Protein AF-A0A956RH94-F1 (afdb_monomer_lite)

Secondary structure (DSSP, 8-state):
-EEEE--STTTHHHHHHHHHHHHHHHHHHHHHS-----EEEEEESS-SSS---EEEEETTEEEEESTTTTHHHHTSSS--EETTEETTS----GGGSSTTPPP-B-TT--B---GGG-SSEETT-S-HHHHHHHHH---S-S-SS--HHHHHHHHTSTTTSSTTSTTTT-S-TTS-EEEEEE-SS---GGGT-SSS-HHHHHHHHHHHTTT-STTEEEEEEE--TTSTT-SS-SS--TTS-S----HHHHHHHTTSTEEEEEETT-S--HHHHHHHHHHHHHHHHH-----

Sequence (291 aa):
FLFVIDSSGSMSDEQDNVIASFPGFIDTITQSLAAQDFHIMVVSTDNGEDSGLSNMCNGDVCNCTPAPACCASKCKGSVMTCSGFACDDLPVGPCDYVYGGGRVYNAVGDDCGLAGGLRYMQSSQPDVEATFECVGDVGTYGSGKEKPMLAASEAISAAMVAPGACNEGFLRDDAILVLTFITDEEDDENDNGSPGGPADWYSALVARKGGDASAIVTLGLVGDSNLPNGLCPADVDPQMDGAVPAPRLQSFVSMFEYGVIGSVCASDYTPFFVDAVSVIDFACDSFEPPE

Radius of gyration: 18.46 Å; chains: 1; bounding box: 50×43×51 Å

Structure (mmCIF, N/CA/C/O backbone):
data_AF-A0A956RH94-F1
#
_entry.id   AF-A0A956RH94-F1
#
loop_
_atom_site.group_PDB
_atom_site.id
_atom_site.type_symbol
_atom_site.label_atom_id
_atom_site.label_alt_id
_atom_site.label_comp_id
_atom_site.label_asym_id
_atom_site.label_entity_id
_atom_site.label_seq_id
_atom_site.pdbx_PDB_ins_code
_atom_site.Cartn_x
_atom_site.Cartn_y
_atom_site.Cartn_z
_atom_site.occupancy
_atom_site.B_iso_or_equiv
_atom_site.auth_seq_id
_atom_site.auth_comp_id
_atom_site.auth_asym_id
_atom_site.auth_atom_id
_atom_site.pdbx_PDB_model_num
ATOM 1 N N . PHE A 1 1 ? -6.411 -6.963 5.266 1.00 97.56 1 PHE A N 1
ATOM 2 C CA . PHE A 1 1 ? -5.207 -6.127 5.400 1.00 97.56 1 PHE A CA 1
ATOM 3 C C . PHE A 1 1 ? -4.833 -5.577 4.039 1.00 97.56 1 PHE A C 1
ATOM 5 O O . PHE A 1 1 ? -4.622 -6.350 3.110 1.00 97.56 1 PHE A O 1
ATOM 12 N N . LEU A 1 2 ? -4.805 -4.258 3.910 1.00 98.81 2 LEU A N 1
ATOM 13 C CA . LEU A 1 2 ? -4.315 -3.548 2.737 1.00 98.81 2 LEU A CA 1
ATOM 14 C C . LEU A 1 2 ? -3.069 -2.773 3.155 1.00 98.81 2 LEU A C 1
ATOM 16 O O . LEU A 1 2 ? -3.166 -1.928 4.037 1.00 98.81 2 LEU A O 1
ATOM 20 N N . PHE A 1 3 ? -1.935 -3.071 2.536 1.00 98.81 3 PHE A N 1
ATOM 21 C CA . PHE A 1 3 ? -0.684 -2.345 2.701 1.00 98.81 3 PHE A CA 1
ATOM 22 C C . PHE A 1 3 ? -0.468 -1.459 1.480 1.00 98.81 3 PHE A C 1
ATOM 24 O O . PHE A 1 3 ? -0.435 -1.952 0.354 1.00 98.81 3 PHE A O 1
ATOM 31 N N . VAL A 1 4 ? -0.335 -0.161 1.712 1.00 98.75 4 VAL A N 1
ATOM 32 C CA . VAL A 1 4 ? 0.007 0.833 0.697 1.00 98.75 4 VAL A CA 1
ATOM 33 C C . VAL A 1 4 ? 1.423 1.303 0.978 1.00 98.75 4 VAL A C 1
ATOM 35 O O . VAL A 1 4 ? 1.663 1.969 1.984 1.00 98.75 4 VAL A O 1
ATOM 38 N N . ILE A 1 5 ? 2.357 0.903 0.127 1.00 98.00 5 ILE A N 1
ATOM 39 C CA . ILE A 1 5 ? 3.782 1.150 0.336 1.00 98.00 5 ILE A CA 1
ATOM 40 C C . ILE A 1 5 ? 4.253 2.174 -0.685 1.00 98.00 5 ILE A C 1
ATOM 42 O O . ILE A 1 5 ? 4.072 2.004 -1.893 1.00 98.00 5 ILE A O 1
ATOM 46 N N . ASP A 1 6 ? 4.831 3.252 -0.183 1.00 95.19 6 ASP A N 1
ATOM 47 C CA . ASP A 1 6 ? 5.472 4.263 -1.001 1.00 95.19 6 ASP A CA 1
ATOM 48 C C . ASP A 1 6 ? 6.672 3.680 -1.769 1.00 95.19 6 ASP A C 1
ATOM 50 O O . ASP A 1 6 ? 7.465 2.887 -1.253 1.00 95.19 6 ASP A O 1
ATOM 54 N N . SER A 1 7 ? 6.733 4.031 -3.053 1.00 92.94 7 SER A N 1
ATOM 55 C CA . SER A 1 7 ? 7.715 3.537 -4.022 1.00 92.94 7 SER A CA 1
ATOM 56 C C . SER A 1 7 ? 8.699 4.612 -4.499 1.00 92.94 7 SER A C 1
ATOM 58 O O . SER A 1 7 ? 9.372 4.433 -5.522 1.00 92.94 7 SER A O 1
ATOM 60 N N . SER A 1 8 ? 8.775 5.731 -3.779 1.00 90.06 8 SER A N 1
ATOM 61 C CA . SER A 1 8 ? 9.699 6.831 -4.019 1.00 90.06 8 SER A CA 1
ATOM 62 C C . SER A 1 8 ? 11.159 6.433 -3.754 1.00 90.06 8 SER A C 1
ATOM 64 O O . SER A 1 8 ? 11.474 5.375 -3.205 1.00 90.06 8 SER A O 1
ATOM 66 N N . GLY A 1 9 ? 12.082 7.292 -4.193 1.00 88.31 9 GLY A N 1
ATOM 67 C CA . GLY A 1 9 ? 13.529 7.052 -4.141 1.00 88.31 9 GLY A CA 1
ATOM 68 C C . GLY A 1 9 ? 14.124 6.877 -2.747 1.00 88.31 9 GLY A C 1
ATOM 69 O O . GLY A 1 9 ? 15.158 6.219 -2.625 1.00 88.31 9 GLY A O 1
ATOM 70 N N . SER A 1 10 ? 13.509 7.478 -1.733 1.00 89.19 10 SER A N 1
ATOM 71 C CA . SER A 1 10 ? 13.992 7.503 -0.349 1.00 89.19 10 SER A CA 1
ATOM 72 C C . SER A 1 10 ? 13.521 6.305 0.472 1.00 89.19 10 SER A C 1
ATOM 74 O O . SER A 1 10 ? 14.217 5.925 1.401 1.00 89.19 10 SER A O 1
ATOM 76 N N . MET A 1 11 ? 12.443 5.632 0.062 1.00 93.38 11 MET A N 1
ATOM 77 C CA . MET A 1 11 ? 11.738 4.598 0.837 1.00 93.38 11 MET A CA 1
ATOM 78 C C . MET A 1 11 ? 12.471 3.258 1.039 1.00 93.38 11 MET A C 1
ATOM 80 O O . MET A 1 11 ? 11.848 2.275 1.441 1.00 93.38 11 MET A O 1
ATOM 84 N N . SER A 1 12 ? 13.761 3.150 0.709 1.00 93.19 12 SER A N 1
ATOM 85 C CA . SER A 1 12 ? 14.468 1.859 0.752 1.00 93.19 12 SER A CA 1
ATOM 86 C C . SER A 1 12 ? 14.512 1.278 2.166 1.00 93.19 12 SER A C 1
ATOM 88 O O . SER A 1 12 ? 14.195 0.105 2.356 1.00 93.19 12 SER A O 1
ATOM 90 N N . ASP A 1 13 ? 14.895 2.092 3.148 1.00 93.94 13 ASP A N 1
ATOM 91 C CA . ASP A 1 13 ? 15.081 1.633 4.526 1.00 93.94 13 ASP A CA 1
ATOM 92 C C . ASP A 1 13 ? 13.720 1.365 5.192 1.00 93.94 13 ASP A C 1
ATOM 94 O O . ASP A 1 13 ? 13.546 0.409 5.949 1.00 93.94 13 ASP A O 1
ATOM 98 N N . GLU A 1 14 ? 12.711 2.167 4.861 1.00 95.88 14 GLU A N 1
ATOM 99 C CA . GLU A 1 14 ? 11.329 2.013 5.303 1.00 95.88 14 GLU A CA 1
ATOM 100 C C . GLU A 1 14 ? 10.688 0.728 4.753 1.00 95.88 14 GLU A C 1
ATOM 102 O O . GLU A 1 14 ? 9.988 0.025 5.494 1.00 95.88 14 GLU A O 1
ATOM 107 N N . GLN A 1 15 ? 10.939 0.394 3.477 1.00 96.94 15 GLN A N 1
ATOM 108 C CA . GLN A 1 15 ? 10.507 -0.869 2.862 1.00 96.94 15 GLN A CA 1
ATOM 109 C C . GLN A 1 15 ? 11.142 -2.070 3.581 1.00 96.94 15 GLN A C 1
ATOM 111 O O . GLN A 1 15 ? 10.427 -2.991 3.986 1.00 96.94 15 GLN A O 1
ATOM 116 N N . ASP A 1 16 ? 12.451 -2.027 3.838 1.00 97.31 16 ASP A N 1
ATOM 117 C CA . ASP A 1 16 ? 13.148 -3.070 4.600 1.00 97.31 16 ASP A CA 1
ATOM 118 C C . ASP A 1 16 ? 12.567 -3.219 6.021 1.00 97.31 16 ASP A C 1
ATOM 120 O O . ASP A 1 16 ? 12.334 -4.337 6.492 1.00 97.31 16 ASP A O 1
ATOM 124 N N . ASN A 1 17 ? 12.259 -2.108 6.697 1.00 97.06 17 ASN A N 1
ATOM 125 C CA . ASN A 1 17 ? 11.709 -2.114 8.055 1.00 97.06 17 ASN A CA 1
ATOM 126 C C . ASN A 1 17 ? 10.288 -2.694 8.132 1.00 97.06 17 ASN A C 1
ATOM 128 O O . ASN A 1 17 ? 9.985 -3.442 9.072 1.00 97.06 17 ASN A O 1
ATOM 132 N N . VAL A 1 18 ? 9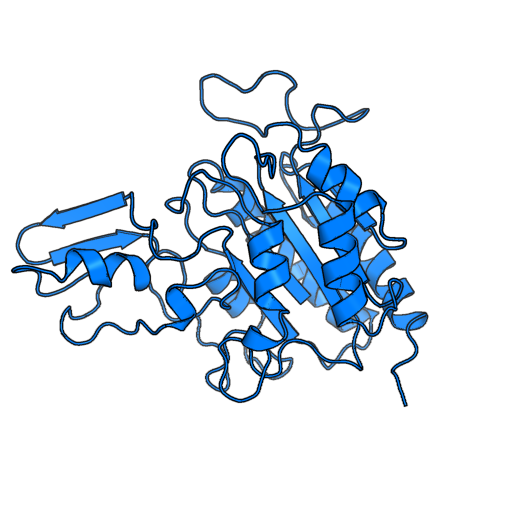.404 -2.396 7.168 1.00 97.38 18 VAL A N 1
ATOM 133 C CA . VAL A 1 18 ? 8.065 -3.016 7.136 1.00 97.38 18 VAL A CA 1
ATOM 134 C C . VAL A 1 18 ? 8.145 -4.504 6.825 1.00 97.38 18 VAL A C 1
ATOM 136 O O . VAL A 1 18 ? 7.471 -5.292 7.493 1.00 97.38 18 VAL A O 1
ATOM 139 N N . ILE A 1 19 ? 8.996 -4.902 5.878 1.00 97.88 19 ILE A N 1
ATOM 140 C CA . ILE A 1 19 ? 9.217 -6.307 5.527 1.00 97.88 19 ILE A CA 1
ATOM 141 C C . ILE A 1 19 ? 9.742 -7.075 6.743 1.00 97.88 19 ILE A C 1
ATOM 143 O O . ILE A 1 19 ? 9.182 -8.108 7.108 1.00 97.88 19 ILE A O 1
ATOM 147 N N . ALA A 1 20 ? 10.753 -6.539 7.430 1.00 97.44 20 ALA A N 1
ATOM 148 C CA . ALA A 1 20 ? 11.360 -7.178 8.594 1.00 97.44 20 ALA A CA 1
ATOM 149 C C . ALA A 1 20 ? 10.406 -7.292 9.797 1.00 97.44 20 ALA A C 1
ATOM 151 O O . ALA A 1 20 ? 10.525 -8.224 10.594 1.00 97.44 20 ALA A O 1
ATOM 152 N N . SER A 1 21 ? 9.454 -6.364 9.931 1.00 96.88 21 SER A N 1
ATOM 153 C CA . SER A 1 21 ? 8.488 -6.352 11.041 1.00 96.88 21 SER A CA 1
ATOM 154 C C . SER A 1 21 ? 7.259 -7.235 10.785 1.00 96.88 21 SER A C 1
ATOM 156 O O . SER A 1 21 ? 6.564 -7.629 11.728 1.00 96.88 21 SER A O 1
ATOM 158 N N . PHE A 1 22 ? 6.972 -7.558 9.521 1.00 96.62 22 PHE A N 1
ATOM 159 C CA . PHE A 1 22 ? 5.757 -8.269 9.129 1.00 96.62 22 PHE A CA 1
ATOM 160 C C . PHE A 1 22 ? 5.613 -9.683 9.724 1.00 96.62 22 PHE A C 1
ATOM 162 O O . PHE A 1 22 ? 4.507 -9.983 10.181 1.00 96.62 22 PHE A O 1
ATOM 169 N N . PRO A 1 23 ? 6.658 -10.539 9.806 1.00 95.25 23 PRO A N 1
ATOM 170 C CA . PRO A 1 23 ? 6.536 -11.865 10.417 1.00 95.25 23 PRO A CA 1
ATOM 171 C C . PRO A 1 23 ? 5.974 -11.818 11.842 1.00 95.25 23 PRO A C 1
ATOM 173 O O . PRO A 1 23 ? 4.980 -12.472 12.146 1.00 95.25 23 PRO A O 1
ATOM 176 N N . GLY A 1 24 ? 6.524 -10.951 12.700 1.00 92.38 24 GLY A N 1
ATOM 177 C CA . GLY A 1 24 ? 6.032 -10.794 14.072 1.00 92.38 24 GLY A CA 1
ATOM 178 C C . GLY A 1 24 ? 4.601 -10.249 14.137 1.00 92.38 24 GLY A C 1
ATOM 179 O O . GLY A 1 24 ? 3.810 -10.668 14.987 1.00 92.38 24 GLY A O 1
ATOM 180 N N . PHE A 1 25 ? 4.248 -9.345 13.219 1.00 92.56 25 PHE A N 1
ATOM 181 C CA . PHE A 1 25 ? 2.890 -8.823 13.097 1.00 92.56 25 PHE A CA 1
ATOM 182 C C . PHE A 1 25 ? 1.888 -9.929 12.742 1.00 92.56 25 PHE A C 1
ATOM 184 O O . PHE A 1 25 ? 0.914 -10.126 13.472 1.00 92.56 25 PHE A O 1
ATOM 191 N N . ILE A 1 26 ? 2.127 -10.677 11.660 1.00 91.38 26 ILE A N 1
ATOM 192 C CA . ILE A 1 26 ? 1.179 -11.690 11.186 1.00 91.38 26 ILE A CA 1
ATOM 193 C C . ILE A 1 26 ? 1.109 -12.903 12.121 1.00 91.38 26 ILE A C 1
ATOM 195 O O . ILE A 1 26 ? 0.021 -13.437 12.349 1.00 91.38 26 ILE A O 1
ATOM 199 N N . ASP A 1 27 ? 2.224 -13.284 12.748 1.00 89.62 27 ASP A N 1
ATOM 200 C CA . ASP A 1 27 ? 2.246 -14.303 13.798 1.00 89.62 27 ASP A CA 1
ATOM 201 C C . ASP A 1 27 ? 1.340 -13.916 14.962 1.00 89.62 27 ASP A C 1
ATOM 203 O O . ASP A 1 27 ? 0.538 -14.725 15.432 1.00 89.62 27 ASP A O 1
ATOM 207 N N . THR A 1 28 ? 1.430 -12.664 15.416 1.00 86.12 28 THR A N 1
ATOM 208 C CA . THR A 1 28 ? 0.598 -12.206 16.528 1.00 86.12 28 THR A CA 1
ATOM 209 C C . THR A 1 28 ? -0.871 -12.192 16.114 1.00 86.12 28 THR A C 1
ATOM 211 O O . THR A 1 28 ? -1.686 -12.763 16.827 1.00 86.12 28 THR A O 1
ATOM 214 N N . ILE A 1 29 ? -1.206 -11.654 14.936 1.00 86.00 29 ILE A N 1
ATOM 215 C CA . ILE A 1 29 ? -2.575 -11.642 14.392 1.00 86.00 29 ILE A CA 1
ATOM 216 C C . ILE A 1 29 ? -3.175 -13.054 14.312 1.00 86.00 29 ILE A C 1
ATOM 218 O O . ILE A 1 29 ? -4.304 -13.282 14.750 1.00 86.00 29 ILE A O 1
ATOM 222 N N . THR A 1 30 ? -2.434 -14.020 13.768 1.00 83.88 30 THR A N 1
ATOM 223 C CA . THR A 1 30 ? -2.928 -15.395 13.590 1.00 83.88 30 THR A CA 1
ATOM 224 C C . THR A 1 30 ? -3.061 -16.149 14.915 1.00 83.88 30 THR A C 1
ATOM 226 O O . THR A 1 30 ? -3.953 -16.989 15.054 1.00 83.88 30 THR A O 1
ATOM 229 N N . GLN A 1 31 ? -2.223 -15.833 15.907 1.00 81.81 31 GLN A N 1
ATOM 230 C CA . GLN A 1 31 ? -2.266 -16.443 17.237 1.00 81.81 31 GLN A CA 1
ATOM 231 C C . GLN A 1 31 ? -3.305 -15.802 18.168 1.00 81.81 31 GLN A C 1
ATOM 233 O O . GLN A 1 31 ? -3.956 -16.527 18.922 1.00 81.81 31 GLN A O 1
ATOM 238 N N . SER A 1 32 ? -3.456 -14.473 18.147 1.00 71.94 32 SER A N 1
ATOM 239 C CA . SER A 1 32 ? -4.310 -13.734 19.085 1.00 71.94 32 SER A CA 1
ATOM 240 C C . SER A 1 32 ? -5.763 -13.666 18.630 1.00 71.94 32 SER A C 1
ATOM 242 O O . SER A 1 32 ? -6.654 -13.915 19.435 1.00 71.94 32 SER A O 1
ATOM 244 N N . LEU A 1 33 ? -6.009 -13.400 17.344 1.00 65.19 33 LEU A N 1
ATOM 245 C CA . LEU A 1 33 ? -7.348 -13.035 16.866 1.00 65.19 33 LEU A CA 1
ATOM 246 C C . LEU A 1 33 ? -8.240 -14.235 16.536 1.00 65.19 33 LEU A C 1
ATOM 248 O O . LEU A 1 33 ? -9.377 -14.059 16.105 1.00 65.19 33 LEU A O 1
ATOM 252 N N . ALA A 1 34 ? -7.701 -15.460 16.594 1.00 57.19 34 ALA A N 1
ATOM 253 C CA . ALA A 1 34 ? -8.289 -16.641 15.950 1.00 57.19 34 ALA A CA 1
ATOM 254 C C . ALA A 1 34 ? -8.721 -16.390 14.482 1.00 57.19 34 ALA A C 1
ATOM 256 O O . ALA A 1 34 ? -9.518 -17.158 13.927 1.00 57.19 34 ALA A O 1
ATOM 257 N N . ALA A 1 35 ? -8.180 -15.337 13.850 1.00 60.94 35 ALA A N 1
ATOM 258 C CA . ALA A 1 35 ? -8.440 -14.931 12.481 1.00 60.94 35 ALA A CA 1
ATOM 259 C C . ALA A 1 35 ? -7.748 -15.927 11.551 1.00 60.94 35 ALA A C 1
ATOM 261 O O . ALA A 1 35 ? -6.634 -15.729 11.077 1.00 60.94 35 ALA A O 1
ATOM 262 N N . GLN A 1 36 ? -8.423 -17.050 11.332 1.00 69.94 36 GLN A N 1
ATOM 263 C CA . GLN A 1 36 ? -7.990 -18.109 10.421 1.00 69.94 36 GLN A CA 1
ATOM 264 C C . GLN A 1 36 ? -8.329 -17.781 8.959 1.00 69.94 36 GLN A C 1
ATOM 266 O O . GLN A 1 36 ? -7.978 -18.539 8.056 1.00 69.94 36 GLN A O 1
ATOM 271 N N . ASP A 1 37 ? -9.020 -16.666 8.722 1.00 88.31 37 ASP A N 1
ATOM 272 C CA . ASP A 1 37 ? -9.428 -16.203 7.404 1.00 88.31 37 ASP A CA 1
ATOM 273 C C . ASP A 1 37 ? -9.097 -14.718 7.230 1.00 88.31 37 ASP A C 1
ATOM 275 O O . ASP A 1 37 ? -9.692 -13.843 7.861 1.00 88.31 37 ASP A O 1
ATOM 279 N N . PHE A 1 38 ? -8.131 -14.438 6.364 1.00 92.94 38 PHE A N 1
ATOM 280 C CA . PHE A 1 38 ? -7.652 -13.096 6.077 1.00 92.94 38 PHE A CA 1
ATOM 281 C C . PHE A 1 38 ? -7.327 -12.947 4.598 1.00 92.94 38 PHE A C 1
ATOM 283 O O . PHE A 1 38 ? -6.939 -13.904 3.928 1.00 92.94 38 PHE A O 1
ATOM 290 N N . HIS A 1 39 ? -7.422 -11.706 4.125 1.00 97.19 39 HIS A N 1
ATOM 291 C CA . HIS A 1 39 ? -6.840 -11.266 2.864 1.00 97.19 39 HIS A CA 1
ATOM 292 C C . HIS A 1 39 ? -5.729 -10.248 3.144 1.00 97.19 39 HIS A C 1
ATOM 294 O O . HIS A 1 39 ? -5.938 -9.329 3.945 1.00 97.19 39 HIS A O 1
ATOM 300 N N . ILE A 1 40 ? -4.574 -10.383 2.489 1.00 98.25 40 ILE A N 1
ATOM 301 C CA . ILE A 1 40 ? -3.445 -9.443 2.589 1.00 98.25 40 ILE A CA 1
ATOM 302 C C . ILE A 1 40 ? -3.045 -9.000 1.186 1.00 98.25 40 ILE A C 1
ATOM 304 O O . ILE A 1 40 ? -2.607 -9.813 0.377 1.00 98.25 40 ILE A O 1
ATOM 308 N N . MET A 1 41 ? -3.203 -7.714 0.898 1.00 98.81 41 MET A N 1
ATOM 309 C CA . MET A 1 41 ? -2.831 -7.109 -0.379 1.00 98.81 41 MET A CA 1
ATOM 310 C C . MET A 1 41 ? -1.770 -6.045 -0.151 1.00 98.81 41 MET A C 1
ATOM 312 O O . MET A 1 41 ? -1.905 -5.250 0.777 1.00 98.81 41 MET A O 1
ATOM 316 N N . VAL A 1 42 ? -0.766 -6.013 -1.023 1.00 98.81 42 VAL A N 1
ATOM 317 C CA . VAL A 1 42 ? 0.198 -4.915 -1.119 1.00 98.81 42 VAL A CA 1
ATOM 318 C C . VAL A 1 42 ? -0.066 -4.158 -2.415 1.00 98.81 42 VAL A C 1
ATOM 320 O O . VAL A 1 42 ? -0.223 -4.776 -3.468 1.00 98.81 42 VAL A O 1
ATOM 323 N N . VAL A 1 43 ? -0.123 -2.834 -2.340 1.00 98.12 43 VAL A N 1
ATOM 324 C CA . VAL A 1 43 ? -0.186 -1.919 -3.485 1.00 98.12 43 VAL A CA 1
ATOM 325 C C . VAL A 1 43 ? 0.889 -0.850 -3.311 1.00 98.12 43 VAL A C 1
ATOM 327 O O . VAL A 1 43 ? 1.246 -0.521 -2.180 1.00 98.12 43 VAL A O 1
ATOM 330 N N . SER A 1 44 ? 1.401 -0.302 -4.411 1.00 95.69 44 SER A N 1
ATOM 331 C CA . SER A 1 44 ? 2.301 0.852 -4.355 1.00 95.69 44 SER A CA 1
ATOM 332 C C . SER A 1 44 ? 1.533 2.175 -4.430 1.00 95.69 44 SER A C 1
ATOM 334 O O . SER A 1 44 ? 0.357 2.208 -4.806 1.00 95.69 44 SER A O 1
ATOM 336 N N . THR A 1 45 ? 2.208 3.282 -4.116 1.00 94.25 45 THR A N 1
ATOM 337 C CA . THR A 1 45 ? 1.706 4.655 -4.325 1.00 94.25 45 THR A CA 1
ATOM 338 C C . THR A 1 45 ? 1.730 5.107 -5.792 1.00 94.25 45 THR A C 1
ATOM 340 O O . THR A 1 45 ? 1.368 6.245 -6.081 1.00 94.25 45 THR A O 1
ATOM 343 N N . ASP A 1 46 ? 2.096 4.222 -6.725 1.00 90.44 46 ASP A N 1
ATOM 344 C CA . ASP A 1 46 ? 2.272 4.487 -8.157 1.00 90.44 46 ASP A CA 1
ATOM 345 C C . ASP A 1 46 ? 1.243 3.719 -9.010 1.00 90.44 46 ASP A C 1
ATOM 347 O O . ASP A 1 46 ? 0.682 2.710 -8.580 1.00 90.44 46 ASP A O 1
ATOM 351 N N . ASN A 1 47 ? 0.988 4.184 -10.234 1.00 89.62 47 ASN A N 1
ATOM 352 C CA . ASN A 1 47 ? 0.076 3.524 -11.171 1.00 89.62 47 ASN A CA 1
ATOM 353 C C . ASN A 1 47 ? 0.787 2.614 -12.179 1.00 89.62 47 ASN A C 1
ATOM 355 O O . ASN A 1 47 ? 0.138 2.152 -13.102 1.00 89.62 47 ASN A O 1
ATOM 359 N N . GLY A 1 48 ? 2.098 2.419 -12.085 1.00 85.81 48 GLY A N 1
ATOM 360 C CA . GLY A 1 48 ? 2.925 1.644 -13.005 1.00 85.81 48 GLY A CA 1
ATOM 361 C C . GLY A 1 48 ? 3.256 2.335 -14.333 1.00 85.81 48 GLY A C 1
ATOM 362 O O . GLY A 1 48 ? 4.204 1.911 -14.999 1.00 85.81 48 GLY A O 1
ATOM 363 N N . GLU A 1 49 ? 2.535 3.388 -14.736 1.00 82.25 49 GLU A N 1
ATOM 364 C CA . GLU A 1 49 ? 2.706 4.044 -16.044 1.00 82.25 49 GLU A CA 1
ATOM 365 C C . GLU A 1 49 ? 3.934 4.959 -16.095 1.00 82.25 49 GLU A C 1
ATOM 367 O O . GLU A 1 49 ? 4.640 4.977 -17.107 1.00 82.25 49 GLU A O 1
ATOM 372 N N . ASP A 1 50 ? 4.199 5.677 -15.001 1.00 70.31 50 ASP A N 1
ATOM 373 C CA . ASP A 1 50 ? 5.322 6.616 -14.869 1.00 70.31 50 ASP A CA 1
ATOM 374 C C . ASP A 1 50 ? 6.520 6.011 -14.102 1.00 70.31 50 ASP A C 1
ATOM 376 O O . ASP A 1 50 ? 7.535 6.675 -13.870 1.00 70.31 50 ASP A O 1
ATOM 380 N N . SER A 1 51 ? 6.430 4.722 -13.767 1.00 67.62 51 SER A N 1
ATOM 381 C CA . SER A 1 51 ? 7.480 3.938 -13.115 1.00 67.62 51 SER A CA 1
ATOM 382 C C . SER A 1 51 ? 8.643 3.590 -14.070 1.00 67.62 51 SER A C 1
ATOM 384 O O . SER A 1 51 ? 8.528 3.682 -15.298 1.00 67.62 51 SER A O 1
ATOM 386 N N . GLY A 1 52 ? 9.804 3.167 -13.550 1.00 59.38 52 GLY A N 1
ATOM 387 C CA . GLY A 1 52 ? 10.933 2.759 -14.410 1.00 59.38 52 GLY A CA 1
ATOM 388 C C . GLY A 1 52 ? 12.015 3.819 -14.619 1.00 59.38 52 GLY A C 1
ATOM 389 O O . GLY A 1 52 ? 12.761 3.751 -15.612 1.00 59.38 52 GLY A O 1
ATOM 390 N N . LEU A 1 53 ? 12.104 4.801 -13.711 1.00 64.44 53 LEU A N 1
ATOM 391 C CA . LEU A 1 53 ? 13.091 5.888 -13.760 1.00 64.44 53 LEU A CA 1
ATOM 392 C C . LEU A 1 53 ? 14.536 5.367 -13.735 1.00 64.44 53 LEU A C 1
ATOM 394 O O . LEU A 1 53 ? 15.422 5.980 -14.336 1.00 64.44 53 LEU A O 1
ATOM 398 N N . SER A 1 54 ? 14.760 4.191 -13.141 1.00 71.38 54 SER A N 1
ATOM 399 C CA . SER A 1 54 ? 16.013 3.450 -13.263 1.00 71.38 54 SER A CA 1
ATOM 400 C C . SER A 1 54 ? 15.928 2.387 -14.344 1.00 71.38 54 SER A C 1
ATOM 402 O O . SER A 1 54 ? 15.053 1.519 -14.362 1.00 71.38 54 SER A O 1
ATOM 404 N N . ASN A 1 55 ? 16.860 2.467 -15.287 1.00 82.31 55 ASN A N 1
ATOM 405 C CA . ASN A 1 55 ? 17.061 1.434 -16.282 1.00 82.31 55 ASN A CA 1
ATOM 406 C C . ASN A 1 55 ? 18.507 1.423 -16.767 1.00 82.31 55 ASN A C 1
ATOM 408 O O . ASN A 1 55 ? 19.180 2.451 -16.838 1.00 82.31 55 ASN A O 1
ATOM 412 N N . MET A 1 56 ? 18.966 0.238 -17.147 1.00 86.94 56 MET A N 1
ATOM 413 C CA . MET A 1 56 ? 20.263 0.035 -17.768 1.00 86.94 56 MET A CA 1
ATOM 414 C C . MET A 1 56 ? 20.098 -0.925 -18.937 1.00 86.94 56 MET A C 1
ATOM 416 O O . MET A 1 56 ? 19.650 -2.053 -18.755 1.00 86.94 56 MET A O 1
ATOM 420 N N . CYS A 1 57 ? 20.486 -0.483 -20.131 1.00 89.06 57 CYS A N 1
ATOM 421 C CA . CYS A 1 57 ? 20.449 -1.292 -21.344 1.00 89.06 57 CYS A CA 1
ATOM 422 C C . CYS A 1 57 ? 21.859 -1.473 -21.904 1.00 89.06 57 CYS A C 1
ATOM 424 O O . CYS A 1 57 ? 22.600 -0.503 -22.072 1.00 89.06 57 CYS A O 1
ATOM 426 N N . ASN A 1 58 ? 22.221 -2.714 -22.217 1.00 88.56 58 ASN A N 1
ATOM 427 C CA . ASN A 1 58 ? 23.480 -3.076 -22.853 1.00 88.56 58 ASN A CA 1
ATOM 428 C C . ASN A 1 58 ? 23.198 -3.940 -24.089 1.00 88.56 58 ASN A C 1
ATOM 430 O O . ASN A 1 58 ? 22.982 -5.148 -23.988 1.00 88.56 58 ASN A O 1
ATOM 434 N N . GLY A 1 59 ? 23.182 -3.299 -25.259 1.00 86.94 59 GLY A N 1
ATOM 435 C CA . GLY A 1 59 ? 22.739 -3.936 -26.497 1.00 86.94 59 GLY A CA 1
ATOM 436 C C . GLY A 1 59 ? 21.259 -4.304 -26.415 1.00 86.94 59 GLY A C 1
ATOM 437 O O . GLY A 1 59 ? 20.427 -3.447 -26.123 1.00 86.94 59 GLY A O 1
ATOM 438 N N . ASP A 1 60 ? 20.955 -5.580 -26.632 1.00 90.19 60 ASP A N 1
ATOM 439 C CA . ASP A 1 60 ? 19.583 -6.087 -26.709 1.00 90.19 60 ASP A CA 1
ATOM 440 C C . ASP A 1 60 ? 19.031 -6.545 -25.340 1.00 90.19 60 ASP A C 1
ATOM 442 O O . ASP A 1 60 ? 17.960 -7.144 -25.266 1.00 90.19 60 ASP A O 1
ATOM 446 N N . VAL A 1 61 ? 19.757 -6.283 -24.247 1.00 91.38 61 VAL A N 1
ATOM 447 C CA . VAL A 1 61 ? 19.371 -6.651 -22.875 1.00 91.38 61 VAL A CA 1
ATOM 448 C C . VAL A 1 61 ? 19.202 -5.390 -22.038 1.00 91.38 61 VAL A C 1
ATOM 450 O O . VAL A 1 61 ? 20.136 -4.596 -21.922 1.00 91.38 61 VAL A O 1
ATOM 453 N N . CYS A 1 62 ? 18.036 -5.227 -21.420 1.00 91.62 62 CYS A N 1
ATOM 454 C CA . CYS A 1 62 ? 17.749 -4.164 -20.463 1.00 91.62 62 CYS A CA 1
ATOM 455 C C . CYS A 1 62 ? 17.431 -4.734 -19.077 1.00 91.62 62 CYS A C 1
ATOM 457 O O . CYS A 1 62 ? 16.961 -5.857 -18.951 1.00 91.62 62 CYS A O 1
ATOM 459 N N . ASN A 1 63 ? 17.635 -3.928 -18.044 1.00 91.00 63 ASN A N 1
ATOM 460 C CA . ASN A 1 63 ? 17.034 -4.096 -16.725 1.00 91.00 63 ASN A CA 1
ATOM 461 C C . ASN A 1 63 ? 16.354 -2.780 -16.356 1.00 91.00 63 ASN A C 1
ATOM 463 O O . ASN A 1 63 ? 16.880 -1.710 -16.681 1.00 91.00 63 ASN A O 1
ATOM 467 N N . CYS A 1 64 ? 15.205 -2.851 -15.700 1.00 89.19 64 CYS A N 1
ATOM 468 C CA . CYS A 1 64 ? 14.516 -1.698 -15.135 1.00 89.19 64 CYS A CA 1
ATOM 469 C C . CYS A 1 64 ? 13.763 -2.093 -13.864 1.00 89.19 64 CYS A C 1
ATOM 471 O O . CYS A 1 64 ? 13.543 -3.280 -13.617 1.00 89.19 64 CYS A O 1
ATOM 473 N N . THR A 1 65 ? 13.376 -1.090 -13.082 1.00 88.62 65 THR A N 1
ATOM 474 C CA . THR A 1 65 ? 12.667 -1.245 -11.809 1.00 88.62 65 THR A CA 1
ATOM 475 C C . THR A 1 65 ? 11.583 -0.165 -11.687 1.00 88.62 65 THR A C 1
ATOM 477 O O . THR A 1 65 ? 11.878 0.995 -11.982 1.00 88.62 65 THR A O 1
ATOM 480 N N . PRO A 1 66 ? 10.3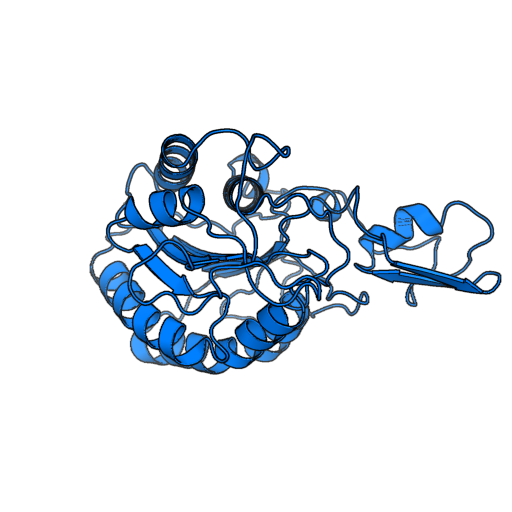43 -0.489 -11.276 1.00 89.50 66 PRO A N 1
ATOM 481 C CA . PRO A 1 66 ? 9.830 -1.816 -10.945 1.00 89.50 66 PRO A CA 1
ATOM 482 C C . PRO A 1 66 ? 9.467 -2.649 -12.190 1.00 89.50 66 PRO A C 1
ATOM 484 O O . PRO A 1 66 ? 8.705 -2.217 -13.062 1.00 89.50 66 PRO A O 1
ATOM 487 N N . ALA A 1 67 ? 10.008 -3.863 -12.279 1.00 91.38 67 ALA A N 1
ATOM 488 C CA . ALA A 1 67 ? 9.647 -4.836 -13.308 1.00 91.38 67 ALA A CA 1
ATOM 489 C C . ALA A 1 67 ? 8.442 -5.692 -12.859 1.00 91.38 67 ALA A C 1
ATOM 491 O O . ALA A 1 67 ? 8.176 -5.794 -11.666 1.00 91.38 67 ALA A O 1
ATOM 492 N N . PRO A 1 68 ? 7.681 -6.299 -13.787 1.00 92.44 68 PRO A N 1
ATOM 493 C CA . PRO A 1 68 ? 7.815 -6.223 -15.243 1.00 92.44 68 PRO A CA 1
ATOM 494 C C . PRO A 1 68 ? 7.197 -4.958 -15.867 1.00 92.44 68 PRO A C 1
ATOM 496 O O . PRO A 1 68 ? 7.426 -4.704 -17.050 1.00 92.44 68 PRO A O 1
ATOM 499 N N . ALA A 1 69 ? 6.454 -4.140 -15.112 1.00 90.88 69 ALA A N 1
ATOM 500 C CA . ALA A 1 69 ? 5.702 -2.994 -15.642 1.00 90.88 69 ALA A CA 1
ATOM 501 C C . ALA A 1 69 ? 6.577 -2.012 -16.446 1.00 90.88 69 ALA A C 1
ATOM 503 O O . ALA A 1 69 ? 6.237 -1.647 -17.579 1.00 90.88 69 ALA A O 1
ATOM 504 N N . CYS A 1 70 ? 7.758 -1.660 -15.930 1.00 89.56 70 CYS A N 1
ATOM 505 C CA . CYS A 1 70 ? 8.689 -0.766 -16.619 1.00 89.56 70 CYS A CA 1
ATOM 506 C C . CYS A 1 70 ? 9.183 -1.325 -17.973 1.00 89.56 70 CYS A C 1
ATOM 508 O O . CYS A 1 70 ? 9.516 -0.553 -18.885 1.00 89.56 70 CYS A O 1
ATOM 510 N N . CYS A 1 71 ? 9.194 -2.654 -18.152 1.00 91.25 71 CYS A N 1
ATOM 511 C CA . CYS A 1 71 ? 9.702 -3.309 -19.357 1.00 91.25 71 CYS A CA 1
ATOM 512 C C . CYS A 1 71 ? 8.825 -3.067 -20.586 1.00 91.25 71 CYS A C 1
ATOM 514 O O . CYS A 1 71 ? 9.355 -3.025 -21.699 1.00 91.25 71 CYS A O 1
ATOM 516 N N . ALA A 1 72 ? 7.525 -2.795 -20.421 1.00 89.44 72 ALA A N 1
ATOM 517 C CA . ALA A 1 72 ? 6.639 -2.495 -21.549 1.00 89.44 72 ALA A CA 1
ATOM 518 C C . ALA A 1 72 ? 7.079 -1.253 -22.339 1.00 89.44 72 ALA A C 1
ATOM 520 O O . ALA A 1 72 ? 6.858 -1.157 -23.550 1.00 89.44 72 ALA A O 1
ATOM 521 N N . SER A 1 73 ? 7.732 -0.296 -21.673 1.00 84.94 73 SER A N 1
ATOM 522 C CA . SER A 1 73 ? 8.313 0.873 -22.337 1.00 84.94 73 SER A CA 1
ATOM 523 C C . SER A 1 73 ? 9.635 0.541 -23.041 1.00 84.94 73 SER A C 1
ATOM 525 O O . SER A 1 73 ? 9.876 1.021 -24.150 1.00 84.94 73 SER A O 1
ATOM 527 N N . LYS A 1 74 ? 10.478 -0.300 -22.428 1.00 87.19 74 LYS A N 1
ATOM 528 C CA . LYS A 1 74 ? 11.843 -0.608 -22.895 1.00 87.19 74 LYS A CA 1
ATOM 529 C C . LYS A 1 74 ? 11.872 -1.593 -24.052 1.00 87.19 74 LYS A C 1
ATOM 531 O O . LYS A 1 74 ? 12.719 -1.474 -24.931 1.00 87.19 74 LYS A O 1
ATOM 536 N N . CYS A 1 75 ? 10.904 -2.495 -24.103 1.00 89.25 75 CYS A N 1
ATOM 537 C CA . CYS A 1 75 ? 10.763 -3.473 -25.173 1.00 89.25 75 CYS A CA 1
ATOM 538 C C . CYS A 1 75 ? 10.309 -2.872 -26.517 1.00 89.25 75 CYS A C 1
ATOM 540 O O . CYS A 1 75 ? 10.244 -3.568 -27.526 1.00 89.25 75 CYS A O 1
ATOM 542 N N . LYS A 1 76 ? 10.058 -1.557 -26.586 1.00 79.12 76 LYS A N 1
ATOM 543 C CA . LYS A 1 76 ? 9.778 -0.829 -27.833 1.00 79.12 76 LYS A CA 1
ATOM 544 C C . LYS A 1 76 ? 11.088 -0.543 -28.593 1.00 79.12 76 LYS A C 1
ATOM 546 O O . LYS A 1 76 ? 11.542 0.597 -28.639 1.00 79.12 76 LYS A O 1
ATOM 551 N N . GLY A 1 77 ? 11.725 -1.560 -29.182 1.00 75.25 77 GLY A N 1
ATOM 552 C CA . GLY A 1 77 ? 12.976 -1.391 -29.941 1.00 75.25 77 GLY A CA 1
ATOM 553 C C . GLY A 1 77 ? 13.665 -2.702 -30.333 1.00 75.25 77 GLY A C 1
ATOM 554 O O . GLY A 1 77 ? 13.004 -3.706 -30.557 1.00 75.25 77 GLY A O 1
ATOM 555 N N . SER A 1 78 ? 15.001 -2.690 -30.412 1.00 78.31 78 SER A N 1
ATOM 556 C CA . SER A 1 78 ? 15.826 -3.896 -30.636 1.00 78.31 78 SER A CA 1
ATOM 557 C C . SER A 1 78 ? 16.091 -4.704 -29.356 1.00 78.31 78 SER A C 1
ATOM 559 O O . SER A 1 78 ? 16.893 -5.632 -29.372 1.00 78.31 78 SER A O 1
ATOM 561 N N . VAL A 1 79 ? 15.461 -4.335 -28.237 1.00 86.12 79 VAL A N 1
ATOM 562 C CA . VAL A 1 79 ? 15.625 -5.026 -26.955 1.00 86.12 79 VAL A CA 1
ATOM 563 C C . VAL A 1 79 ? 14.933 -6.383 -27.044 1.00 86.12 79 VAL A C 1
ATOM 565 O O . VAL A 1 79 ? 13.745 -6.458 -27.333 1.00 86.12 79 VAL A O 1
ATOM 568 N N . MET A 1 80 ? 15.689 -7.447 -26.800 1.00 88.94 80 MET A N 1
ATOM 569 C CA . MET A 1 80 ? 15.210 -8.829 -26.810 1.00 88.94 80 MET A CA 1
ATOM 570 C C . MET A 1 80 ? 14.720 -9.253 -25.426 1.00 88.94 80 MET A C 1
ATOM 572 O O . MET A 1 80 ? 13.738 -9.986 -25.320 1.00 88.94 80 MET A O 1
ATOM 576 N N . THR A 1 81 ? 15.387 -8.790 -24.363 1.00 94.12 81 THR A N 1
ATOM 577 C CA . THR A 1 81 ? 15.019 -9.125 -22.981 1.00 94.12 81 THR A CA 1
ATOM 578 C C . THR A 1 81 ? 15.072 -7.920 -22.053 1.00 94.12 81 THR A C 1
ATOM 580 O O . THR A 1 81 ? 15.978 -7.092 -22.171 1.00 94.12 81 THR A O 1
ATOM 583 N N . CYS A 1 82 ? 14.167 -7.865 -21.079 1.00 93.38 82 CYS A N 1
ATOM 584 C CA . CYS A 1 82 ? 14.126 -6.840 -20.045 1.00 93.38 82 CYS A CA 1
ATOM 585 C C . CYS A 1 82 ? 13.900 -7.465 -18.662 1.00 93.38 82 CYS A C 1
ATOM 587 O O . CYS A 1 82 ? 12.922 -8.181 -18.495 1.00 93.38 82 CYS A O 1
ATOM 589 N N . SER A 1 83 ? 14.797 -7.232 -17.697 1.00 93.06 83 SER A N 1
ATOM 590 C CA . SER A 1 83 ? 14.737 -7.801 -16.334 1.00 93.06 83 SER A CA 1
ATOM 591 C C . SER A 1 83 ? 14.489 -9.319 -16.329 1.00 93.06 83 SER A C 1
ATOM 593 O O . SER A 1 83 ? 13.683 -9.838 -15.573 1.00 93.06 83 SER A O 1
ATOM 595 N N . GLY A 1 84 ? 15.145 -10.040 -17.247 1.00 91.81 84 GLY A N 1
ATOM 596 C CA . GLY A 1 84 ? 14.977 -11.489 -17.419 1.00 91.81 84 GLY A CA 1
ATOM 597 C C . GLY A 1 84 ? 13.769 -11.923 -18.262 1.00 91.81 84 GLY A C 1
ATOM 598 O O . GLY A 1 84 ? 13.752 -13.060 -18.733 1.00 91.81 84 GLY A O 1
ATOM 599 N N . PHE A 1 85 ? 12.814 -11.035 -18.541 1.00 93.88 85 PHE A N 1
ATOM 600 C CA . PHE A 1 85 ? 11.652 -11.319 -19.385 1.00 93.88 85 PHE A CA 1
ATOM 601 C C . PHE A 1 85 ? 11.961 -11.178 -20.873 1.00 93.88 85 PHE A C 1
ATOM 603 O O . PHE A 1 85 ? 12.732 -10.306 -21.277 1.00 93.88 85 PHE A O 1
ATOM 610 N N . ALA A 1 86 ? 11.320 -11.996 -21.710 1.00 94.62 86 ALA A N 1
ATOM 611 C CA . ALA A 1 86 ? 11.345 -11.814 -23.157 1.00 94.62 86 ALA A CA 1
ATOM 612 C C . ALA A 1 86 ? 10.452 -10.629 -23.549 1.00 94.62 86 ALA A C 1
ATOM 614 O O . ALA A 1 86 ? 9.306 -10.538 -23.119 1.00 94.62 86 ALA A O 1
ATOM 615 N N . CYS A 1 87 ? 10.954 -9.734 -24.398 1.00 92.56 87 CYS A N 1
ATOM 616 C CA . CYS A 1 87 ? 10.222 -8.520 -24.762 1.00 92.56 87 CYS A CA 1
ATOM 617 C C . CYS A 1 87 ? 8.931 -8.763 -25.558 1.00 92.56 87 CYS A C 1
ATOM 619 O O . CYS A 1 87 ? 8.028 -7.929 -25.519 1.00 92.56 87 CYS A O 1
ATOM 621 N N . ASP A 1 88 ? 8.832 -9.907 -26.233 1.00 92.25 88 ASP A N 1
ATOM 622 C CA . ASP A 1 88 ? 7.632 -10.326 -26.963 1.00 92.25 88 ASP A CA 1
ATOM 623 C C . ASP A 1 88 ? 6.607 -11.062 -26.072 1.00 92.25 88 ASP A C 1
ATOM 625 O O . ASP A 1 88 ? 5.530 -11.410 -26.553 1.00 92.25 88 ASP A O 1
ATOM 629 N N . ASP A 1 89 ? 6.931 -11.313 -24.796 1.00 92.81 89 ASP A N 1
ATOM 630 C CA . ASP A 1 89 ? 6.117 -12.095 -23.851 1.00 92.81 89 ASP A CA 1
ATOM 631 C C . ASP A 1 89 ? 6.277 -11.566 -22.412 1.00 92.81 89 ASP A C 1
ATOM 633 O O . ASP A 1 89 ? 6.718 -12.263 -21.496 1.00 92.81 89 ASP A O 1
ATOM 637 N N . LEU A 1 90 ? 5.993 -10.274 -22.227 1.00 92.81 90 LEU A N 1
ATOM 638 C CA . LEU A 1 90 ? 6.027 -9.646 -20.907 1.00 92.81 90 LEU A CA 1
ATOM 639 C C . LEU A 1 90 ? 4.784 -10.038 -20.094 1.00 92.81 90 LEU A C 1
ATOM 641 O O . LEU A 1 90 ? 3.667 -9.859 -20.590 1.00 92.81 90 LEU A O 1
ATOM 645 N N . PRO A 1 91 ? 4.935 -10.463 -18.827 1.00 93.69 91 PRO A N 1
ATOM 646 C CA . PRO A 1 91 ? 3.805 -10.786 -17.965 1.00 93.69 91 PRO A CA 1
ATOM 647 C C . PRO A 1 91 ? 3.244 -9.520 -17.301 1.00 93.69 91 PRO A C 1
ATOM 649 O O . PRO A 1 91 ? 3.250 -9.372 -16.084 1.00 93.69 91 PRO A O 1
ATOM 652 N N . VAL A 1 92 ? 2.786 -8.579 -18.127 1.00 91.56 92 VAL A N 1
ATOM 653 C CA . VAL A 1 92 ? 2.114 -7.345 -17.699 1.00 91.56 92 VAL A CA 1
ATOM 654 C C . VAL A 1 92 ? 0.701 -7.311 -18.259 1.00 91.56 92 VAL A C 1
ATOM 656 O O . VAL A 1 92 ? 0.459 -7.640 -19.422 1.00 91.56 92 VAL A O 1
ATOM 659 N N . GLY A 1 93 ? -0.244 -6.885 -17.436 1.00 92.62 93 GLY A N 1
ATOM 660 C CA . GLY A 1 93 ? -1.636 -6.686 -17.798 1.00 92.62 93 GLY A CA 1
ATOM 661 C C . GLY A 1 93 ? -2.153 -5.313 -17.369 1.00 92.62 93 GLY A C 1
ATOM 662 O O . GLY A 1 93 ? -1.442 -4.534 -16.741 1.00 92.62 93 GLY A O 1
ATOM 663 N N . PRO A 1 94 ? -3.425 -5.001 -17.673 1.00 93.75 94 PRO A N 1
ATOM 664 C CA . PRO A 1 94 ? -4.032 -3.723 -17.294 1.00 93.75 94 PRO A CA 1
ATOM 665 C C . PRO A 1 94 ? -3.974 -3.434 -15.788 1.00 93.75 94 PRO A C 1
ATOM 667 O O . PRO A 1 94 ? -3.898 -2.279 -15.393 1.00 93.75 94 PRO A O 1
ATOM 670 N N . CYS A 1 95 ? -3.980 -4.476 -14.953 1.00 95.50 95 CYS A N 1
ATOM 671 C CA . CYS A 1 95 ? -3.922 -4.348 -13.498 1.00 95.50 95 CYS A CA 1
ATOM 672 C C . CYS A 1 95 ? -2.563 -3.896 -12.958 1.00 95.50 95 CYS A C 1
ATOM 674 O O . CYS A 1 95 ? -2.490 -3.493 -11.803 1.00 95.50 95 CYS A O 1
ATOM 676 N N . ASP A 1 96 ? -1.511 -3.953 -13.776 1.00 94.00 96 ASP A N 1
ATOM 677 C CA . ASP A 1 96 ? -0.181 -3.449 -13.424 1.00 94.00 96 ASP A CA 1
ATOM 678 C C . ASP A 1 96 ? -0.017 -1.959 -13.774 1.00 94.00 96 ASP A C 1
ATOM 680 O O . ASP A 1 96 ? 1.020 -1.380 -13.467 1.00 94.00 96 ASP A O 1
ATOM 684 N N . TYR A 1 97 ? -1.032 -1.348 -14.409 1.00 93.25 97 TYR A N 1
ATOM 685 C CA . TYR A 1 97 ? -1.039 0.049 -14.861 1.00 93.25 97 TYR A CA 1
ATOM 686 C C . TYR A 1 97 ? -2.175 0.885 -14.238 1.00 93.25 97 TYR A C 1
ATOM 688 O O . TYR A 1 97 ? -2.735 1.782 -14.871 1.00 93.25 97 TYR A O 1
ATOM 696 N N . VAL A 1 98 ? -2.579 0.557 -13.008 1.00 94.19 98 VAL A N 1
ATOM 697 C CA . VAL A 1 98 ? -3.638 1.265 -12.275 1.00 94.19 98 VAL A CA 1
ATOM 698 C C . VAL A 1 98 ? -3.246 1.474 -10.819 1.00 94.19 98 VAL A C 1
ATOM 700 O O . VAL A 1 98 ? -2.611 0.614 -10.209 1.00 94.19 98 VAL A O 1
ATOM 703 N N . TYR A 1 99 ? -3.682 2.590 -10.232 1.00 95.94 99 TYR A N 1
ATOM 704 C CA . TYR A 1 99 ? -3.590 2.775 -8.786 1.00 95.94 99 TYR A CA 1
ATOM 705 C C . TYR A 1 99 ? -4.361 1.674 -8.056 1.00 95.94 99 TYR A C 1
ATOM 707 O O . TYR A 1 99 ? -5.461 1.290 -8.458 1.00 95.94 99 TYR A O 1
ATOM 715 N N . GLY A 1 100 ? -3.777 1.170 -6.971 1.00 96.94 100 GLY A N 1
ATOM 716 C CA . GLY A 1 100 ? -4.420 0.181 -6.114 1.00 96.94 100 GLY A CA 1
ATOM 717 C C . GLY A 1 100 ? -4.511 -1.231 -6.700 1.00 96.94 100 GLY A C 1
ATOM 718 O O . GLY A 1 100 ? -5.136 -2.085 -6.081 1.00 96.94 100 GLY A O 1
ATOM 719 N N . GLY A 1 101 ? -3.916 -1.525 -7.861 1.00 97.50 101 GLY A N 1
ATOM 720 C CA . GLY A 1 101 ? -3.806 -2.903 -8.348 1.00 97.50 101 GLY A CA 1
ATOM 721 C C . GLY A 1 101 ? -2.851 -3.717 -7.469 1.00 97.50 101 GLY A C 1
ATOM 722 O O . GLY A 1 101 ? -1.676 -3.373 -7.373 1.00 97.50 101 GLY A O 1
ATOM 723 N N . GLY A 1 102 ? -3.330 -4.796 -6.837 1.00 97.94 102 GLY A N 1
ATOM 724 C CA . GLY A 1 102 ? -2.501 -5.617 -5.937 1.00 97.94 102 GLY A CA 1
ATOM 725 C C . GLY A 1 102 ? -1.218 -6.124 -6.606 1.00 97.94 102 GLY A C 1
ATOM 726 O O . GLY A 1 102 ? -1.243 -6.456 -7.783 1.00 97.94 102 GLY A O 1
ATOM 727 N N . ARG A 1 103 ? -0.079 -6.166 -5.919 1.00 96.38 103 ARG A N 1
ATOM 728 C CA . ARG A 1 103 ? 1.215 -6.562 -6.508 1.00 96.38 103 ARG A CA 1
ATOM 729 C C . ARG A 1 103 ? 1.311 -8.082 -6.701 1.00 96.38 103 ARG A C 1
ATOM 731 O O . ARG A 1 103 ? 0.784 -8.852 -5.903 1.00 96.38 103 ARG A O 1
ATOM 738 N N . VAL A 1 104 ? 2.010 -8.498 -7.762 1.00 97.44 104 VAL A N 1
ATOM 739 C CA . VAL A 1 104 ? 2.326 -9.916 -8.055 1.00 97.44 104 VAL A CA 1
ATOM 740 C C . VAL A 1 104 ? 3.831 -10.178 -8.129 1.00 97.44 104 VAL A C 1
ATOM 742 O O . VAL A 1 104 ? 4.282 -11.282 -7.835 1.00 97.44 104 VAL A O 1
ATOM 745 N N . TYR A 1 105 ? 4.600 -9.151 -8.481 1.00 96.81 105 TYR A N 1
ATOM 746 C CA . TYR A 1 105 ? 6.048 -9.205 -8.630 1.00 96.81 105 TYR A CA 1
ATOM 747 C C . TYR A 1 105 ? 6.723 -8.279 -7.615 1.00 96.81 105 TYR A C 1
ATOM 749 O O . TYR A 1 105 ? 6.123 -7.268 -7.234 1.00 96.81 105 TYR A O 1
ATOM 757 N N . ASN A 1 106 ? 7.958 -8.599 -7.220 1.00 96.31 106 ASN A N 1
ATOM 758 C CA . ASN A 1 106 ? 8.824 -7.684 -6.465 1.00 96.31 106 ASN A CA 1
ATOM 759 C C . ASN A 1 106 ? 9.403 -6.579 -7.372 1.00 96.31 106 ASN A C 1
ATOM 761 O O . ASN A 1 106 ? 9.050 -6.462 -8.550 1.00 96.31 106 ASN A O 1
ATOM 765 N N . ALA A 1 107 ? 10.294 -5.732 -6.852 1.00 94.38 107 ALA A N 1
ATOM 766 C CA . ALA A 1 107 ? 10.851 -4.607 -7.602 1.00 94.38 107 ALA A CA 1
ATOM 767 C C . ALA A 1 107 ? 11.641 -5.030 -8.851 1.00 94.38 107 ALA A C 1
ATOM 769 O O . ALA A 1 107 ? 11.646 -4.316 -9.859 1.00 94.38 107 ALA A O 1
ATOM 770 N N . VAL A 1 108 ? 12.307 -6.185 -8.813 1.00 93.00 108 VAL A N 1
ATOM 771 C CA . VAL A 1 108 ? 13.152 -6.676 -9.914 1.00 93.00 108 VAL A CA 1
ATOM 772 C C . VAL A 1 108 ? 12.420 -7.607 -10.881 1.00 93.00 108 VAL A C 1
ATOM 774 O O . VAL A 1 108 ? 12.968 -7.925 -11.938 1.00 93.00 108 VAL A O 1
ATOM 777 N N . GLY A 1 109 ? 11.164 -7.954 -10.588 1.00 93.94 109 GLY A N 1
ATOM 778 C CA . GLY A 1 109 ? 10.312 -8.769 -11.447 1.00 93.94 109 GLY A CA 1
ATOM 779 C C . GLY A 1 109 ? 10.276 -10.255 -11.088 1.00 93.94 109 GLY A C 1
ATOM 780 O O . GLY A 1 109 ? 9.828 -11.054 -11.903 1.00 93.94 109 GLY A O 1
ATOM 781 N N . ASP A 1 110 ? 10.720 -10.666 -9.904 1.00 96.06 110 ASP A N 1
ATOM 782 C CA . ASP A 1 110 ? 10.492 -12.042 -9.461 1.00 96.06 110 ASP A CA 1
ATOM 783 C C . ASP A 1 110 ? 9.009 -12.242 -9.133 1.00 96.06 110 ASP A C 1
ATOM 785 O O . ASP A 1 110 ? 8.385 -11.392 -8.497 1.00 96.06 110 ASP A O 1
ATOM 789 N N . ASP A 1 111 ? 8.434 -13.355 -9.593 1.00 96.31 111 ASP A N 1
ATOM 790 C CA . ASP A 1 111 ? 7.061 -13.750 -9.264 1.00 96.31 111 ASP A CA 1
ATOM 791 C C . ASP A 1 111 ? 6.990 -14.155 -7.789 1.00 96.31 111 ASP A C 1
ATOM 793 O O . ASP A 1 111 ? 7.664 -15.098 -7.362 1.00 96.31 111 ASP A O 1
ATOM 797 N N . CYS A 1 112 ? 6.154 -13.461 -7.020 1.00 98.00 112 CYS A N 1
ATOM 798 C CA . CYS A 1 112 ? 6.021 -13.681 -5.586 1.00 98.00 112 CYS A CA 1
ATOM 799 C C . CYS A 1 112 ? 5.169 -14.898 -5.217 1.00 98.00 112 CYS A C 1
ATOM 801 O O . CYS A 1 112 ? 4.996 -15.193 -4.036 1.00 98.00 112 CYS A O 1
ATOM 803 N N . GLY A 1 113 ? 4.633 -15.629 -6.199 1.00 96.69 113 GLY A N 1
ATOM 804 C CA . GLY A 1 113 ? 3.995 -16.919 -5.963 1.00 96.69 113 GLY A CA 1
ATOM 805 C C . GLY A 1 113 ? 2.667 -16.822 -5.213 1.00 96.69 113 GLY A C 1
ATOM 806 O O . GLY A 1 113 ? 2.344 -17.708 -4.413 1.00 96.69 113 GLY A O 1
ATOM 807 N N . LEU A 1 114 ? 1.879 -15.769 -5.460 1.00 97.62 114 LEU A N 1
ATOM 808 C CA . LEU A 1 114 ? 0.535 -15.660 -4.889 1.00 97.62 114 LEU A CA 1
ATOM 809 C C . LEU A 1 114 ? -0.350 -16.821 -5.362 1.00 97.62 114 LEU A C 1
ATOM 811 O O . LEU A 1 114 ? -0.495 -17.103 -6.555 1.00 97.62 114 LEU A O 1
ATOM 815 N N . ALA A 1 115 ? -0.965 -17.508 -4.405 1.00 96.75 115 ALA A N 1
ATOM 816 C CA . ALA A 1 115 ? -1.817 -18.652 -4.667 1.00 96.75 115 ALA A CA 1
ATOM 817 C C . ALA A 1 115 ? -3.119 -18.240 -5.374 1.00 96.75 115 ALA A C 1
ATOM 819 O O . ALA A 1 115 ? -3.642 -17.139 -5.214 1.00 96.75 115 ALA A O 1
ATOM 820 N N . GLY A 1 116 ? -3.668 -19.160 -6.171 1.00 93.38 116 GLY A N 1
ATOM 821 C CA . GLY A 1 116 ? -4.974 -18.979 -6.814 1.00 93.38 116 GLY A CA 1
ATOM 822 C C . GLY A 1 116 ? -5.002 -17.988 -7.982 1.00 93.38 116 GLY A C 1
ATOM 823 O O . GLY A 1 116 ? -6.081 -17.738 -8.511 1.00 93.38 116 GLY A O 1
ATOM 824 N N . GLY A 1 117 ? -3.853 -17.447 -8.407 1.00 91.81 117 GLY A N 1
ATOM 825 C CA . GLY A 1 117 ? -3.802 -16.408 -9.444 1.00 91.81 117 GLY A CA 1
ATOM 826 C C . GLY A 1 117 ? -4.407 -15.078 -8.984 1.00 91.81 117 GLY A C 1
ATOM 827 O O . GLY A 1 117 ? -4.861 -14.290 -9.811 1.00 91.81 117 GLY A O 1
ATOM 828 N N . LEU A 1 118 ? -4.458 -14.864 -7.668 1.00 96.06 118 LEU A N 1
ATOM 829 C CA . LEU A 1 118 ? -4.957 -13.648 -7.040 1.00 96.06 118 LEU A CA 1
ATOM 830 C C . LEU A 1 118 ? -3.853 -12.589 -6.962 1.00 96.06 118 LEU A C 1
ATOM 832 O O . LEU A 1 118 ? -2.665 -12.889 -7.036 1.00 96.06 118 LEU A O 1
ATOM 836 N N . ARG A 1 119 ? -4.263 -11.337 -6.746 1.00 97.56 119 ARG A N 1
ATOM 837 C CA . ARG A 1 119 ? -3.365 -10.197 -6.482 1.00 97.56 119 ARG A CA 1
ATOM 838 C C . ARG A 1 119 ? -3.291 -9.849 -4.986 1.00 97.56 119 ARG A C 1
ATOM 840 O O . ARG A 1 119 ? -2.977 -8.727 -4.607 1.00 97.56 119 ARG A O 1
ATOM 847 N N . TYR A 1 120 ? -3.654 -10.811 -4.139 1.00 98.50 120 TYR A N 1
ATOM 848 C CA . TYR A 1 120 ? -3.589 -10.755 -2.681 1.00 98.50 120 TYR A CA 1
ATOM 849 C C . TYR A 1 120 ? -3.465 -12.168 -2.112 1.00 98.50 120 TYR A C 1
ATOM 851 O O . TYR A 1 120 ? -3.899 -13.143 -2.724 1.00 98.50 120 TYR A O 1
ATOM 859 N N . MET A 1 121 ? -2.878 -12.276 -0.928 1.00 98.06 121 MET A N 1
ATOM 860 C CA . MET A 1 121 ? -2.757 -13.530 -0.195 1.00 98.06 121 MET A CA 1
ATOM 861 C C . MET A 1 121 ? -4.059 -13.826 0.541 1.00 98.06 121 MET A C 1
ATOM 863 O O . MET A 1 121 ? -4.650 -12.930 1.144 1.00 98.06 121 MET A O 1
ATOM 867 N N . GLN A 1 122 ? -4.471 -15.088 0.534 1.00 95.31 122 GLN A N 1
ATOM 868 C CA . GLN A 1 122 ? -5.504 -15.612 1.427 1.00 95.31 122 GLN A CA 1
ATOM 869 C C . GLN A 1 122 ? -4.853 -16.418 2.553 1.00 95.31 122 GLN A C 1
ATOM 871 O O . GLN A 1 122 ? -3.675 -16.759 2.467 1.00 95.31 122 GLN A O 1
ATOM 876 N N . SER A 1 123 ? -5.624 -16.829 3.560 1.00 91.94 123 SER A N 1
ATOM 877 C CA . SER A 1 123 ? -5.120 -17.722 4.616 1.00 91.94 123 SER A CA 1
ATOM 878 C C . SER A 1 123 ? -4.650 -19.098 4.118 1.00 91.94 123 SER A C 1
ATOM 880 O O . SER A 1 123 ? -3.972 -19.820 4.842 1.00 91.94 123 SER A O 1
ATOM 882 N N . SER A 1 124 ? -4.976 -19.461 2.872 1.00 92.94 124 SER A N 1
ATOM 883 C CA . SER A 1 124 ? -4.473 -20.664 2.197 1.00 92.94 124 SER A CA 1
ATOM 884 C C . SER A 1 124 ? -3.117 -20.482 1.498 1.00 92.94 124 SER A C 1
ATOM 886 O O . SER A 1 124 ? -2.595 -21.455 0.945 1.00 92.94 124 SER A O 1
ATOM 888 N N . GLN A 1 125 ? -2.544 -19.271 1.507 1.00 96.38 125 GLN A N 1
ATOM 889 C CA . GLN A 1 125 ? -1.211 -19.005 0.965 1.00 96.38 125 GLN A CA 1
ATOM 890 C C . GLN A 1 125 ? -0.179 -19.893 1.690 1.00 96.38 125 GLN A C 1
ATOM 892 O O . GLN A 1 125 ? -0.109 -19.841 2.918 1.00 96.38 125 GLN A O 1
ATOM 897 N N . PRO A 1 126 ? 0.625 -20.705 0.974 1.00 95.00 126 PRO A N 1
ATOM 898 C CA . PRO A 1 126 ? 1.536 -21.661 1.610 1.00 95.00 126 PRO A CA 1
ATOM 899 C C . PRO A 1 126 ? 2.586 -21.035 2.533 1.00 95.00 126 PRO A C 1
ATOM 901 O O . PRO A 1 126 ? 2.954 -21.653 3.527 1.00 95.00 126 PRO A O 1
ATOM 904 N N . ASP A 1 127 ? 3.065 -19.842 2.183 1.00 95.38 127 ASP A N 1
ATOM 905 C CA . ASP A 1 127 ? 4.082 -19.102 2.930 1.00 95.38 127 ASP A CA 1
ATOM 906 C C . ASP A 1 127 ? 3.757 -17.604 2.877 1.00 95.38 127 ASP A C 1
ATOM 908 O O . ASP A 1 127 ? 4.112 -16.906 1.927 1.00 95.38 127 ASP A O 1
ATOM 912 N N . VAL A 1 128 ? 2.977 -17.127 3.848 1.00 95.75 128 VAL A N 1
ATOM 913 C CA . VAL A 1 128 ? 2.513 -15.729 3.899 1.00 95.75 128 VAL A CA 1
ATOM 914 C C . VAL A 1 128 ? 3.675 -14.766 4.137 1.00 95.75 128 VAL A C 1
ATOM 916 O O . VAL A 1 128 ? 3.688 -13.690 3.546 1.00 95.75 128 VAL A O 1
ATOM 919 N N . GLU A 1 129 ? 4.653 -15.154 4.954 1.00 96.44 129 GLU A N 1
ATOM 920 C CA . GLU A 1 129 ? 5.812 -14.321 5.287 1.00 96.44 129 GLU A CA 1
ATOM 921 C C . GLU A 1 129 ? 6.696 -14.096 4.063 1.00 96.44 129 GLU A C 1
ATOM 923 O O . GLU A 1 129 ? 6.896 -12.949 3.669 1.00 96.44 129 GLU A O 1
ATOM 928 N N . ALA A 1 130 ? 7.139 -15.168 3.397 1.00 97.81 130 ALA A N 1
ATOM 929 C CA . ALA A 1 130 ? 7.985 -15.048 2.210 1.00 97.81 130 ALA A CA 1
ATOM 930 C C . ALA A 1 130 ? 7.245 -14.380 1.038 1.00 97.81 130 ALA A C 1
ATOM 932 O O . ALA A 1 130 ? 7.839 -13.644 0.248 1.00 97.81 130 ALA A O 1
ATOM 933 N N . THR A 1 131 ? 5.931 -14.612 0.921 1.00 98.38 131 THR A N 1
ATOM 934 C CA . THR A 1 131 ? 5.125 -13.944 -0.111 1.00 98.38 131 THR A CA 1
ATOM 935 C C . THR A 1 131 ? 5.045 -12.442 0.159 1.00 98.38 131 THR A C 1
ATOM 937 O O . THR A 1 131 ? 5.226 -11.664 -0.775 1.00 98.38 131 THR A O 1
ATOM 940 N N . PHE A 1 132 ? 4.811 -12.023 1.412 1.00 98.50 132 PHE A N 1
ATOM 941 C CA . PHE A 1 132 ? 4.795 -10.607 1.786 1.00 98.50 132 PHE A CA 1
ATOM 942 C C . PHE A 1 132 ? 6.164 -9.952 1.617 1.00 98.50 132 PHE A C 1
ATOM 944 O O . PHE A 1 132 ? 6.220 -8.865 1.056 1.00 98.50 132 PHE A O 1
ATOM 951 N N . GLU A 1 133 ? 7.250 -10.609 2.038 1.00 98.38 133 GLU A N 1
ATOM 952 C CA . GLU A 1 133 ? 8.624 -10.138 1.812 1.00 98.38 133 GLU A CA 1
ATOM 953 C C . GLU A 1 133 ? 8.854 -9.815 0.331 1.00 98.38 133 GLU A C 1
ATOM 955 O O . GLU A 1 133 ? 9.359 -8.748 -0.005 1.00 98.38 133 GLU A O 1
ATOM 960 N N . CYS A 1 134 ? 8.385 -10.684 -0.566 1.00 98.56 134 CYS A N 1
ATOM 961 C CA . CYS A 1 134 ? 8.495 -10.458 -2.000 1.00 98.56 134 CYS A CA 1
ATOM 962 C C . CYS A 1 134 ? 7.604 -9.310 -2.507 1.00 98.56 134 CYS A C 1
ATOM 964 O O . CYS A 1 134 ? 8.095 -8.410 -3.184 1.00 98.56 134 CYS A O 1
ATOM 966 N N . VAL A 1 135 ? 6.295 -9.302 -2.213 1.00 98.25 135 VAL A N 1
ATOM 967 C CA . VAL A 1 135 ? 5.406 -8.249 -2.754 1.00 98.25 135 VAL A CA 1
ATOM 968 C C . VAL A 1 135 ? 5.604 -6.884 -2.090 1.00 98.25 135 VAL A C 1
ATOM 970 O O . VAL A 1 135 ? 5.238 -5.869 -2.689 1.00 98.25 135 VAL A O 1
ATOM 973 N N . GLY A 1 136 ? 6.148 -6.874 -0.870 1.00 97.69 136 GLY A N 1
ATOM 974 C CA . GLY A 1 136 ? 6.466 -5.695 -0.068 1.00 97.69 136 GLY A CA 1
ATOM 975 C C . GLY A 1 136 ? 7.654 -4.902 -0.603 1.00 97.69 136 GLY A C 1
ATOM 976 O O . GLY A 1 136 ? 7.671 -3.684 -0.442 1.00 97.69 136 GLY A O 1
ATOM 977 N N . ASP A 1 137 ? 8.583 -5.561 -1.305 1.00 97.25 137 ASP A N 1
ATOM 978 C CA . ASP A 1 137 ? 9.616 -4.904 -2.111 1.00 97.25 137 ASP A CA 1
ATOM 979 C C . ASP A 1 137 ? 8.954 -4.284 -3.350 1.00 97.25 137 ASP A C 1
ATOM 981 O O . ASP A 1 137 ? 8.861 -4.884 -4.430 1.00 97.25 137 ASP A O 1
ATOM 985 N N . VAL A 1 138 ? 8.389 -3.086 -3.168 1.00 94.44 138 VAL A N 1
ATOM 986 C CA . VAL A 1 138 ? 7.712 -2.339 -4.235 1.00 94.44 138 VAL A CA 1
ATOM 987 C C . VAL A 1 138 ? 8.699 -1.627 -5.161 1.00 94.44 138 VAL A C 1
ATOM 989 O O . VAL A 1 138 ? 8.368 -1.338 -6.317 1.00 94.44 138 VAL A O 1
ATOM 992 N N . GLY A 1 139 ? 9.928 -1.434 -4.680 1.00 92.19 139 GLY A N 1
ATOM 993 C CA . GLY A 1 139 ? 11.006 -0.716 -5.342 1.00 92.19 139 GLY A CA 1
ATOM 994 C C . GLY A 1 139 ? 10.950 0.786 -5.077 1.00 92.19 139 GLY A C 1
ATOM 995 O O . GLY A 1 139 ? 9.925 1.318 -4.668 1.00 92.19 139 GLY A O 1
ATOM 996 N N . THR A 1 140 ? 12.060 1.472 -5.349 1.00 90.94 140 THR A N 1
ATOM 997 C CA . THR A 1 140 ? 12.269 2.904 -5.045 1.00 90.94 140 THR A CA 1
ATOM 998 C C . THR A 1 140 ? 12.366 3.779 -6.302 1.00 90.94 140 THR A C 1
ATOM 1000 O O . THR A 1 140 ? 13.032 4.809 -6.353 1.00 90.94 140 THR A O 1
ATOM 1003 N N . TYR A 1 141 ? 11.759 3.332 -7.401 1.00 86.38 141 TYR A N 1
ATOM 1004 C CA . TYR A 1 141 ? 11.802 4.030 -8.695 1.00 86.38 141 TYR A CA 1
ATOM 1005 C C . TYR A 1 141 ? 10.405 4.283 -9.271 1.00 86.38 141 TYR A C 1
ATOM 1007 O O . TYR A 1 141 ? 10.237 4.350 -10.498 1.00 86.38 141 TYR A O 1
ATOM 1015 N N . GLY A 1 142 ? 9.415 4.385 -8.385 1.00 82.69 142 GLY A N 1
ATOM 1016 C CA . GLY A 1 142 ? 8.095 4.922 -8.685 1.00 82.69 142 GLY A CA 1
ATOM 1017 C C . GLY A 1 142 ? 8.119 6.442 -8.868 1.00 82.69 142 GLY A C 1
ATOM 1018 O O . GLY A 1 142 ? 9.168 7.094 -8.838 1.00 82.69 142 GLY A O 1
ATOM 1019 N N . SER A 1 143 ? 6.944 7.009 -9.111 1.00 81.56 143 SER A N 1
ATOM 1020 C CA . SER A 1 143 ? 6.713 8.447 -9.147 1.00 81.56 143 SER A CA 1
ATOM 1021 C C . SER A 1 143 ? 7.060 9.070 -7.798 1.00 81.56 143 SER A C 1
ATOM 1023 O O . SER A 1 143 ? 6.547 8.626 -6.786 1.00 81.56 143 SER A O 1
ATOM 1025 N N . GLY A 1 144 ? 7.816 10.171 -7.786 1.00 77.81 144 GLY A N 1
ATOM 1026 C CA . GLY A 1 144 ? 8.003 10.996 -6.580 1.00 77.81 144 GLY A CA 1
ATOM 1027 C C . GLY A 1 144 ? 6.798 11.891 -6.272 1.00 77.81 144 GLY A C 1
ATOM 1028 O O . GLY A 1 144 ? 6.971 13.041 -5.892 1.00 77.81 144 GLY A O 1
ATOM 1029 N N . LYS A 1 145 ? 5.587 11.423 -6.586 1.00 83.75 145 LYS A N 1
ATOM 1030 C CA . LYS A 1 145 ? 4.326 12.113 -6.290 1.00 83.75 145 LYS A CA 1
ATOM 1031 C C . LYS A 1 145 ? 3.500 11.168 -5.459 1.00 83.75 145 LYS A C 1
ATOM 1033 O O . LYS A 1 145 ? 2.821 10.303 -6.024 1.00 83.75 145 LYS A O 1
ATOM 1038 N N . GLU A 1 146 ? 3.544 11.363 -4.154 1.00 85.19 146 GLU A N 1
ATOM 1039 C CA . GLU A 1 146 ? 2.928 10.411 -3.257 1.00 85.19 146 GLU A CA 1
ATOM 1040 C C . GLU A 1 146 ? 1.413 10.500 -3.263 1.00 85.19 146 GLU A C 1
ATOM 1042 O O . GLU A 1 146 ? 0.800 11.560 -3.121 1.00 85.19 146 GLU A O 1
ATOM 1047 N N . LYS A 1 147 ? 0.801 9.339 -3.503 1.00 94.50 147 LYS A N 1
ATOM 1048 C CA . LYS A 1 147 ? -0.650 9.174 -3.590 1.00 94.50 147 LYS A CA 1
ATOM 1049 C C . LYS A 1 147 ? -1.152 7.962 -2.799 1.00 94.50 147 LYS A C 1
ATOM 1051 O O . LYS A 1 147 ? -1.937 7.168 -3.340 1.00 94.50 147 LYS A O 1
ATOM 1056 N N . PRO A 1 148 ? -0.731 7.769 -1.534 1.00 96.44 148 PRO A N 1
ATOM 1057 C CA . PRO A 1 148 ? -1.177 6.630 -0.741 1.00 96.44 148 PRO A CA 1
ATOM 1058 C C . PRO A 1 148 ? -2.700 6.574 -0.603 1.00 96.44 148 PRO A C 1
ATOM 1060 O O . PRO A 1 148 ? -3.277 5.488 -0.648 1.00 96.44 148 PRO A O 1
ATOM 1063 N N . MET A 1 149 ? -3.387 7.715 -0.501 1.00 97.81 149 MET A N 1
ATOM 1064 C CA . MET A 1 149 ? -4.841 7.719 -0.312 1.00 97.81 149 MET A CA 1
ATOM 1065 C C . MET A 1 149 ? -5.616 7.403 -1.590 1.00 97.81 149 MET A C 1
ATOM 1067 O O . MET A 1 149 ? -6.662 6.748 -1.525 1.00 97.81 149 MET A O 1
ATOM 1071 N N . LEU A 1 150 ? -5.098 7.784 -2.760 1.00 97.00 150 LEU A N 1
ATOM 1072 C CA . LEU A 1 150 ? -5.646 7.354 -4.044 1.00 97.00 150 LEU A CA 1
ATOM 1073 C C . LEU A 1 150 ? -5.433 5.852 -4.239 1.00 97.00 150 LEU A C 1
ATOM 1075 O O . LEU A 1 150 ? -6.390 5.153 -4.562 1.00 97.00 150 LEU A O 1
ATOM 1079 N N . ALA A 1 151 ? -4.220 5.348 -3.997 1.00 97.75 151 ALA A N 1
ATOM 1080 C CA . ALA A 1 151 ? -3.921 3.922 -4.100 1.00 97.75 151 ALA A CA 1
ATOM 1081 C C . ALA A 1 151 ? -4.802 3.090 -3.154 1.00 97.75 151 ALA A C 1
ATOM 1083 O O . ALA A 1 151 ? -5.402 2.104 -3.587 1.00 97.75 151 ALA A O 1
ATOM 1084 N N . ALA A 1 152 ? -4.960 3.527 -1.898 1.00 98.50 152 ALA A N 1
ATOM 1085 C CA . ALA A 1 152 ? -5.847 2.891 -0.927 1.00 98.50 152 ALA A CA 1
ATOM 1086 C C . ALA A 1 152 ? -7.303 2.863 -1.412 1.00 98.50 152 ALA A C 1
ATOM 1088 O O . ALA A 1 152 ? -7.943 1.811 -1.410 1.00 98.50 152 ALA A O 1
ATOM 1089 N N . SER A 1 153 ? -7.822 4.020 -1.838 1.00 98.19 153 SER A N 1
ATOM 1090 C CA . SER A 1 153 ? -9.218 4.177 -2.259 1.00 98.19 153 SER A CA 1
ATOM 1091 C C . SER A 1 153 ? -9.532 3.370 -3.517 1.00 98.19 153 SER A C 1
ATOM 1093 O O . SER A 1 153 ? -10.592 2.745 -3.592 1.00 98.19 153 SER A O 1
ATOM 1095 N N . GLU A 1 154 ? -8.613 3.349 -4.486 1.00 98.31 154 GLU A N 1
ATOM 1096 C CA . GLU A 1 154 ? -8.764 2.556 -5.702 1.00 98.31 154 GLU A CA 1
ATOM 1097 C C . GLU A 1 154 ? -8.690 1.063 -5.407 1.00 98.31 154 GLU A C 1
ATOM 1099 O O . GLU A 1 154 ? -9.557 0.325 -5.867 1.00 98.31 154 GLU A O 1
ATOM 1104 N N . ALA A 1 155 ? -7.760 0.610 -4.560 1.00 98.69 155 ALA A N 1
ATOM 1105 C CA . ALA A 1 155 ? -7.597 -0.812 -4.255 1.00 98.69 155 ALA A CA 1
ATOM 1106 C C . ALA A 1 155 ? -8.893 -1.474 -3.760 1.00 98.69 155 ALA A C 1
ATOM 1108 O O . ALA A 1 155 ? -9.174 -2.633 -4.079 1.00 98.69 155 ALA A O 1
ATOM 1109 N N . ILE A 1 156 ? -9.710 -0.725 -3.018 1.00 98.50 156 ILE A N 1
ATOM 1110 C CA . ILE A 1 156 ? -10.986 -1.198 -2.477 1.00 98.50 156 ILE A CA 1
ATOM 1111 C C . ILE A 1 156 ? -12.207 -0.697 -3.254 1.00 98.50 156 ILE A C 1
ATOM 1113 O O . ILE A 1 156 ? -13.332 -0.970 -2.826 1.00 98.50 156 ILE A O 1
ATOM 1117 N N . SER A 1 157 ? -12.032 0.043 -4.353 1.00 98.06 157 SER A N 1
ATOM 1118 C CA . SER A 1 157 ? -13.128 0.680 -5.087 1.00 98.06 157 SER A CA 1
ATOM 1119 C C . SER A 1 157 ? -14.096 -0.344 -5.681 1.00 98.06 157 SER A C 1
ATOM 1121 O O . SER A 1 157 ? -13.757 -1.505 -5.914 1.00 98.06 157 SER A O 1
ATOM 1123 N N . ALA A 1 158 ? -15.335 0.084 -5.954 1.00 97.25 158 ALA A N 1
ATOM 1124 C CA . ALA A 1 158 ? -16.352 -0.793 -6.543 1.00 97.25 158 ALA A CA 1
ATOM 1125 C C . ALA A 1 158 ? -15.890 -1.409 -7.868 1.00 97.25 158 ALA A C 1
ATOM 1127 O O . ALA A 1 158 ? -16.227 -2.553 -8.153 1.00 97.25 158 ALA A O 1
ATOM 1128 N N . ALA A 1 159 ? -15.134 -0.647 -8.661 1.00 97.38 159 ALA A N 1
ATOM 1129 C CA . ALA A 1 159 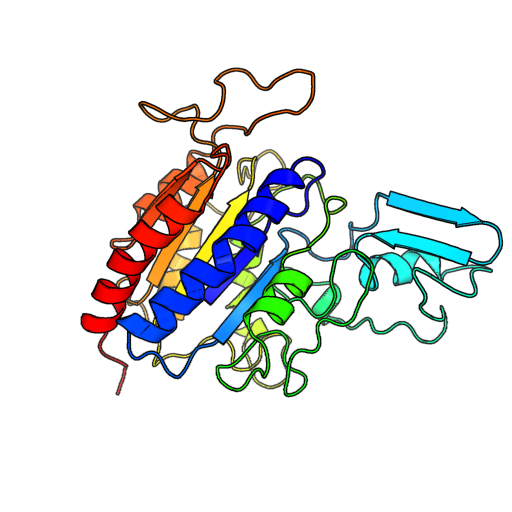? -14.617 -1.099 -9.941 1.00 97.38 159 ALA A CA 1
ATOM 1130 C C . ALA A 1 159 ? -13.495 -2.128 -9.772 1.00 97.38 159 ALA A C 1
ATOM 1132 O O . ALA A 1 159 ? -13.444 -3.070 -10.553 1.00 97.38 159 ALA A O 1
ATOM 1133 N N . MET A 1 160 ? -12.640 -1.974 -8.757 1.00 97.88 160 MET A N 1
ATOM 1134 C CA . MET A 1 160 ? -11.468 -2.829 -8.563 1.00 97.88 160 MET A CA 1
ATOM 1135 C C . MET A 1 160 ? -11.796 -4.165 -7.899 1.00 97.88 160 MET A C 1
ATOM 1137 O O . MET A 1 160 ? -11.170 -5.161 -8.245 1.00 97.88 160 MET A O 1
ATOM 1141 N N . VAL A 1 161 ? -12.786 -4.222 -7.001 1.00 98.06 161 VAL A N 1
ATOM 1142 C CA . VAL A 1 161 ? -13.148 -5.469 -6.289 1.00 98.06 161 VAL A CA 1
ATOM 1143 C C . VAL A 1 161 ? -14.292 -6.258 -6.935 1.00 98.06 161 VAL A C 1
ATOM 1145 O O . VAL A 1 161 ? -14.675 -7.316 -6.432 1.00 98.06 161 VAL A O 1
ATOM 1148 N N . ALA A 1 162 ? -14.862 -5.750 -8.031 1.00 97.38 162 ALA A N 1
ATOM 1149 C CA . ALA A 1 162 ? -15.935 -6.418 -8.764 1.00 97.38 162 ALA A CA 1
ATOM 1150 C C . ALA A 1 162 ? -15.472 -7.737 -9.418 1.00 97.38 162 ALA A C 1
ATOM 1152 O O . ALA A 1 162 ? -14.282 -7.910 -9.686 1.00 97.38 162 ALA A O 1
ATOM 1153 N N . PRO A 1 163 ? -16.404 -8.653 -9.749 1.00 96.88 163 PRO A N 1
ATOM 1154 C CA . PRO A 1 163 ? -16.075 -9.863 -10.496 1.00 96.88 163 PRO A CA 1
ATOM 1155 C C . PRO A 1 163 ? -15.351 -9.565 -11.818 1.00 96.88 163 PRO A C 1
ATOM 1157 O O . PRO A 1 163 ? -15.834 -8.773 -12.631 1.00 96.88 163 PRO A O 1
ATOM 1160 N N . GLY A 1 164 ? -14.210 -10.215 -12.042 1.00 95.00 164 GLY A N 1
ATOM 1161 C CA . GLY A 1 164 ? -13.323 -10.045 -13.190 1.00 95.00 164 GLY A CA 1
ATOM 1162 C C . GLY A 1 164 ? -12.394 -8.828 -13.131 1.00 95.00 164 GLY A C 1
ATOM 1163 O O . GLY A 1 164 ? -11.669 -8.594 -14.099 1.00 95.00 164 GLY A O 1
ATOM 1164 N N . ALA A 1 165 ? -12.425 -8.038 -12.055 1.00 97.12 165 ALA A N 1
ATOM 1165 C CA . ALA A 1 165 ? -11.547 -6.886 -11.872 1.00 97.12 165 ALA A CA 1
ATOM 1166 C C . ALA A 1 165 ? -10.250 -7.253 -11.134 1.00 97.12 165 ALA A C 1
ATOM 1168 O O . ALA A 1 165 ? -10.074 -8.368 -10.649 1.00 97.12 165 ALA A O 1
ATOM 1169 N N . CYS A 1 166 ? -9.319 -6.301 -11.057 1.00 97.50 166 CYS A N 1
ATOM 1170 C CA . CYS A 1 166 ? -7.957 -6.549 -10.582 1.00 97.50 166 CYS A CA 1
ATOM 1171 C C . CYS A 1 166 ? -7.876 -7.092 -9.151 1.00 97.50 166 CYS A C 1
ATOM 1173 O O . CYS A 1 166 ? -7.024 -7.926 -8.859 1.00 97.50 166 CYS A O 1
ATOM 1175 N N . ASN A 1 167 ? -8.782 -6.655 -8.281 1.00 98.19 167 ASN A N 1
ATOM 1176 C CA . ASN A 1 167 ? -8.806 -6.990 -6.862 1.00 98.19 167 ASN A CA 1
ATOM 1177 C C . ASN A 1 167 ? -10.075 -7.771 -6.499 1.00 98.19 167 ASN A C 1
ATOM 1179 O O . ASN A 1 167 ? -10.592 -7.636 -5.387 1.00 98.19 167 ASN A O 1
ATOM 1183 N N . GLU A 1 168 ? -10.609 -8.547 -7.446 1.00 97.75 168 GLU A N 1
ATOM 1184 C CA . GLU A 1 168 ? -11.829 -9.332 -7.264 1.00 97.75 168 GLU A CA 1
ATOM 1185 C C . GLU A 1 168 ? -11.830 -10.080 -5.920 1.00 97.75 168 GLU A C 1
ATOM 1187 O O . GLU A 1 168 ? -10.922 -10.851 -5.597 1.00 97.75 168 GLU A O 1
ATOM 1192 N N . GLY A 1 169 ? -12.874 -9.841 -5.123 1.00 96.25 169 GLY A N 1
ATOM 1193 C CA . GLY A 1 169 ? -13.090 -10.533 -3.851 1.00 96.25 169 GLY A CA 1
ATOM 1194 C C . GLY A 1 169 ? -12.170 -10.114 -2.700 1.00 96.25 169 GLY A C 1
ATOM 1195 O O . GLY A 1 169 ? -12.303 -10.666 -1.611 1.00 96.25 169 GLY A O 1
ATOM 1196 N N . PHE A 1 170 ? -11.270 -9.140 -2.889 1.00 98.25 170 PHE A N 1
ATOM 1197 C CA . PHE A 1 170 ? -10.367 -8.696 -1.823 1.00 98.25 170 PHE A CA 1
ATOM 1198 C C . PHE A 1 170 ? -11.120 -8.109 -0.620 1.00 98.25 170 PHE A C 1
ATOM 1200 O O . PHE A 1 170 ? -10.919 -8.554 0.512 1.00 98.25 170 PHE A O 1
ATOM 1207 N N . LEU A 1 171 ? -11.984 -7.117 -0.860 1.00 97.94 171 LEU A N 1
ATOM 1208 C CA . LEU A 1 171 ? -12.776 -6.475 0.186 1.00 97.94 171 LEU A CA 1
ATOM 1209 C C . LEU A 1 171 ? -14.000 -7.336 0.509 1.00 97.94 171 LEU A C 1
ATOM 1211 O O . LEU A 1 171 ? -14.814 -7.604 -0.375 1.00 97.94 171 LEU A O 1
ATOM 1215 N N . ARG A 1 172 ? -14.143 -7.721 1.779 1.00 95.75 172 ARG A N 1
ATOM 1216 C CA . ARG A 1 172 ? -15.278 -8.506 2.268 1.00 95.75 172 ARG A CA 1
ATOM 1217 C C . ARG A 1 172 ? -16.164 -7.681 3.189 1.00 95.75 172 ARG A C 1
ATOM 1219 O O . ARG A 1 172 ? -15.669 -6.910 4.013 1.00 95.75 172 ARG A O 1
ATOM 1226 N N . ASP A 1 173 ? -17.473 -7.862 3.068 1.00 94.56 173 ASP A N 1
ATOM 1227 C CA . ASP A 1 173 ? -18.440 -7.185 3.933 1.00 94.56 173 ASP A CA 1
ATOM 1228 C C . ASP A 1 173 ? -18.390 -7.739 5.365 1.00 94.56 173 ASP A C 1
ATOM 1230 O O . ASP A 1 173 ? -18.488 -6.965 6.314 1.00 94.56 173 ASP A O 1
ATOM 1234 N N . ASP A 1 174 ? -18.101 -9.036 5.515 1.00 93.06 174 ASP A N 1
ATOM 1235 C CA . ASP A 1 174 ? -18.053 -9.792 6.774 1.00 93.06 174 ASP A CA 1
ATOM 1236 C C . ASP A 1 174 ? -16.696 -9.758 7.506 1.00 93.06 174 ASP A C 1
ATOM 1238 O O . ASP A 1 174 ? -16.471 -10.540 8.428 1.00 93.06 174 ASP A O 1
ATOM 1242 N N . ALA A 1 175 ? -15.789 -8.855 7.128 1.00 93.94 175 ALA A N 1
ATOM 1243 C CA . ALA A 1 175 ? -14.499 -8.671 7.795 1.00 93.94 175 ALA A CA 1
ATOM 1244 C C . ALA A 1 175 ? -14.119 -7.197 7.919 1.00 93.94 175 ALA A C 1
ATOM 1246 O O . ALA A 1 175 ? -14.414 -6.400 7.028 1.00 93.94 175 ALA A O 1
ATOM 1247 N N . ILE A 1 176 ? -13.401 -6.829 8.978 1.00 95.56 176 ILE A N 1
ATOM 1248 C CA . ILE A 1 176 ? -12.859 -5.474 9.111 1.00 95.56 176 ILE A CA 1
ATOM 1249 C C . ILE A 1 176 ? -11.788 -5.184 8.042 1.00 95.56 176 ILE A C 1
ATOM 1251 O O . ILE A 1 176 ? -11.069 -6.077 7.581 1.00 95.56 176 ILE A O 1
ATOM 1255 N N . LEU A 1 177 ? -11.650 -3.916 7.658 1.00 98.06 177 LEU A N 1
ATOM 1256 C CA . LEU A 1 177 ? -10.553 -3.431 6.826 1.00 98.06 177 LEU A CA 1
ATOM 1257 C C . LEU A 1 177 ? -9.450 -2.868 7.722 1.00 98.06 177 LEU A C 1
ATOM 1259 O O . LEU A 1 177 ? -9.619 -1.820 8.330 1.00 98.06 177 LEU A O 1
ATOM 1263 N N . VAL A 1 178 ? -8.294 -3.525 7.741 1.00 98.06 178 VAL A N 1
ATOM 1264 C CA . VAL A 1 178 ? -7.059 -2.934 8.273 1.00 98.06 178 VAL A CA 1
ATOM 1265 C C . VAL A 1 178 ? -6.294 -2.315 7.108 1.00 98.06 178 VAL A C 1
ATOM 1267 O O . VAL A 1 178 ? -5.817 -3.056 6.243 1.00 98.06 178 VAL A O 1
ATOM 1270 N N . LEU A 1 179 ? -6.225 -0.986 7.066 1.00 98.81 179 LEU A N 1
ATOM 1271 C CA . LEU A 1 179 ? -5.426 -0.214 6.117 1.00 98.81 179 LEU A CA 1
ATOM 1272 C C . LEU A 1 179 ? -4.126 0.217 6.795 1.00 98.81 179 LEU A C 1
ATOM 1274 O O . LEU A 1 179 ? -4.163 1.000 7.738 1.00 98.81 179 LEU A O 1
ATOM 1278 N N . THR A 1 180 ? -2.999 -0.242 6.268 1.00 98.75 180 THR A N 1
ATOM 1279 C CA . THR A 1 180 ? -1.661 0.221 6.629 1.00 98.75 180 THR A CA 1
ATOM 1280 C C . THR A 1 180 ? -1.092 1.005 5.463 1.00 98.75 180 THR A C 1
ATOM 1282 O O . THR A 1 180 ? -1.098 0.508 4.338 1.00 98.75 180 THR A O 1
ATOM 1285 N N . PHE A 1 181 ? -0.581 2.205 5.704 1.00 98.62 181 PHE A N 1
ATOM 1286 C CA . PHE A 1 181 ? 0.148 2.952 4.687 1.00 98.62 181 PHE A CA 1
ATOM 1287 C C . PHE A 1 181 ? 1.436 3.542 5.252 1.00 98.62 181 PHE A C 1
ATOM 1289 O O . PHE A 1 181 ? 1.506 3.878 6.438 1.00 98.62 181 PHE A O 1
ATOM 1296 N N . ILE A 1 182 ? 2.454 3.609 4.398 1.00 97.88 182 ILE A N 1
ATOM 1297 C CA . ILE A 1 182 ? 3.821 3.984 4.762 1.00 97.88 182 ILE A CA 1
ATOM 1298 C C . ILE A 1 182 ? 4.344 4.927 3.689 1.00 97.88 182 ILE A C 1
ATOM 1300 O O . ILE A 1 182 ? 4.309 4.562 2.516 1.00 97.88 182 ILE A O 1
ATOM 1304 N N . THR A 1 183 ? 4.774 6.119 4.091 1.00 95.75 183 THR A N 1
ATOM 1305 C CA . THR A 1 183 ? 5.343 7.144 3.205 1.00 95.75 183 THR A CA 1
ATOM 1306 C C . THR A 1 183 ? 6.178 8.125 4.021 1.00 95.75 183 THR A C 1
ATOM 1308 O O . THR A 1 183 ? 5.837 8.442 5.168 1.00 95.75 183 THR A O 1
ATOM 1311 N N . ASP A 1 184 ? 7.278 8.588 3.440 1.00 92.56 184 AS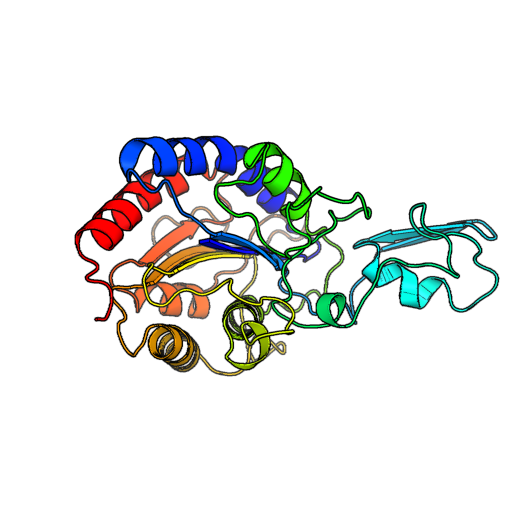P A N 1
ATOM 1312 C CA . ASP A 1 184 ? 8.138 9.627 3.998 1.00 92.56 184 ASP A CA 1
ATOM 1313 C C . ASP A 1 184 ? 7.763 11.040 3.520 1.00 92.56 184 ASP A C 1
ATOM 1315 O O . ASP A 1 184 ? 8.383 12.024 3.928 1.00 92.56 184 ASP A O 1
ATOM 1319 N N . GLU A 1 185 ? 6.694 11.159 2.737 1.00 90.62 185 GLU A N 1
ATOM 1320 C CA . GLU A 1 185 ? 6.188 12.414 2.193 1.00 90.62 185 GLU A CA 1
ATOM 1321 C C . GLU A 1 185 ? 4.751 12.704 2.653 1.00 90.62 185 GLU A C 1
ATOM 1323 O O . GLU A 1 185 ? 4.044 11.889 3.256 1.00 90.62 185 GLU A O 1
ATOM 1328 N N . GLU A 1 186 ? 4.296 13.922 2.368 1.00 90.38 186 GLU A N 1
ATOM 1329 C CA . GLU A 1 186 ? 2.890 14.286 2.518 1.00 90.38 186 GLU A CA 1
ATOM 1330 C C . GLU A 1 186 ? 2.095 13.953 1.250 1.00 90.38 186 GLU A C 1
ATOM 1332 O O . GLU A 1 186 ? 2.540 14.171 0.124 1.00 90.38 186 GLU A O 1
ATOM 1337 N N . ASP A 1 187 ? 0.842 13.539 1.436 1.00 91.50 187 ASP A N 1
ATOM 1338 C CA . ASP A 1 187 ? -0.125 13.391 0.352 1.00 91.50 187 ASP A CA 1
ATOM 1339 C C . ASP A 1 187 ? -0.750 14.772 0.026 1.00 91.50 187 ASP A C 1
ATOM 1341 O O . ASP A 1 187 ? -1.901 15.075 0.377 1.00 91.50 187 ASP A O 1
ATOM 1345 N N . ASP A 1 188 ? 0.065 15.669 -0.557 1.00 81.12 188 ASP A N 1
ATOM 1346 C CA . ASP A 1 188 ? -0.279 17.075 -0.824 1.00 81.12 188 ASP A CA 1
ATOM 1347 C C . ASP A 1 188 ? -0.806 17.303 -2.250 1.00 81.12 188 ASP A C 1
ATOM 1349 O O . ASP A 1 188 ? -0.098 17.206 -3.254 1.00 81.12 188 ASP A O 1
ATOM 1353 N N . GLU A 1 189 ? -2.064 17.734 -2.350 1.00 65.31 189 GLU A N 1
ATOM 1354 C CA . GLU A 1 189 ? -2.709 18.134 -3.605 1.00 65.31 189 GLU A CA 1
ATOM 1355 C C . GLU A 1 189 ? -1.949 19.225 -4.378 1.00 65.31 189 GLU A C 1
ATOM 1357 O O . GLU A 1 189 ? -2.058 19.279 -5.607 1.00 65.31 189 GLU A O 1
ATOM 1362 N N . ASN A 1 190 ? -1.171 20.082 -3.703 1.00 72.31 190 ASN A N 1
ATOM 1363 C CA . ASN A 1 190 ? -0.390 21.125 -4.375 1.00 72.31 190 ASN A CA 1
ATOM 1364 C C . ASN A 1 190 ? 0.768 20.568 -5.218 1.00 72.31 190 ASN A C 1
ATOM 1366 O O . ASN A 1 190 ? 1.218 21.266 -6.130 1.00 72.31 190 ASN A O 1
ATOM 1370 N N . ASP A 1 191 ? 1.199 19.325 -4.972 1.00 73.50 191 ASP A N 1
ATOM 1371 C CA . ASP A 1 191 ? 2.208 18.620 -5.776 1.00 73.50 191 ASP A CA 1
ATOM 1372 C C . ASP A 1 191 ? 1.611 17.494 -6.644 1.00 73.50 191 ASP A C 1
ATOM 1374 O O . ASP A 1 191 ? 2.278 16.590 -7.149 1.00 73.50 191 ASP A O 1
ATOM 1378 N N . ASN A 1 192 ? 0.306 17.574 -6.911 1.00 82.94 192 ASN A N 1
ATOM 1379 C CA . ASN A 1 192 ? -0.471 16.484 -7.492 1.00 82.94 192 ASN A CA 1
ATOM 1380 C C . ASN A 1 192 ? -0.475 15.228 -6.606 1.00 82.94 192 ASN A C 1
ATOM 1382 O O . ASN A 1 192 ? -0.319 14.134 -7.143 1.00 82.94 192 ASN A O 1
ATOM 1386 N N . GLY A 1 193 ? -0.713 15.356 -5.303 1.00 88.69 193 GLY A N 1
ATOM 1387 C CA . GLY A 1 193 ? -1.086 14.241 -4.429 1.00 88.69 193 GLY A CA 1
ATOM 1388 C C . GLY A 1 193 ? -2.447 13.627 -4.783 1.00 88.69 193 GLY A C 1
ATOM 1389 O O . GLY A 1 193 ? -3.016 13.849 -5.864 1.00 88.69 193 GLY A O 1
ATOM 1390 N N . SER A 1 194 ? -2.963 12.782 -3.906 1.00 95.25 194 SER A N 1
ATOM 1391 C CA . SER A 1 194 ? -4.281 12.162 -3.999 1.00 95.25 194 SER A CA 1
ATOM 1392 C C . SER A 1 194 ? -5.377 13.231 -4.075 1.00 95.25 194 SER A C 1
ATOM 1394 O O . SER A 1 194 ? -5.348 14.201 -3.318 1.00 95.25 194 SER A O 1
ATOM 1396 N N . PRO A 1 195 ? -6.376 13.075 -4.962 1.00 93.88 195 PRO A N 1
ATOM 1397 C CA . PRO A 1 195 ? -7.499 14.005 -5.032 1.00 93.88 195 PRO A CA 1
ATOM 1398 C C . PRO A 1 195 ? -8.317 14.030 -3.734 1.00 93.88 195 PRO A C 1
ATOM 1400 O O . PRO A 1 195 ? -8.591 12.976 -3.155 1.00 93.88 195 PRO A O 1
ATOM 1403 N N . GLY A 1 196 ? -8.800 15.209 -3.343 1.00 94.19 196 GLY A N 1
ATOM 1404 C CA . GLY A 1 196 ? -9.616 15.393 -2.144 1.00 94.19 196 GLY A CA 1
ATOM 1405 C C . GLY A 1 196 ? -8.768 15.543 -0.886 1.00 94.19 196 GLY A C 1
ATOM 1406 O O . GLY A 1 196 ? -7.542 15.538 -0.936 1.00 94.19 196 GLY A O 1
ATOM 1407 N N . GLY A 1 1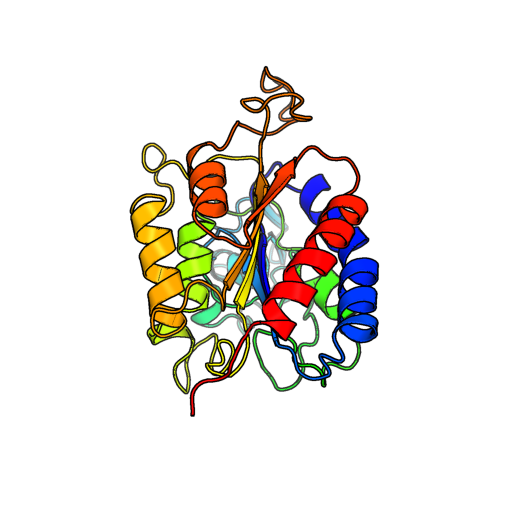97 ? -9.427 15.692 0.261 1.00 95.75 197 GLY A N 1
ATOM 1408 C CA . GLY A 1 197 ? -8.766 15.797 1.562 1.00 95.75 197 GLY A CA 1
ATOM 1409 C C . GLY A 1 197 ? -9.102 14.654 2.522 1.00 95.75 197 GLY A C 1
ATOM 1410 O O . GLY A 1 197 ? -9.910 13.782 2.201 1.00 95.75 197 GLY A O 1
ATOM 1411 N N . PRO A 1 198 ? -8.571 14.706 3.758 1.00 97.88 198 PRO A N 1
ATOM 1412 C CA . PRO A 1 198 ? -8.802 13.690 4.789 1.00 97.88 198 PRO A CA 1
ATOM 1413 C C . PRO A 1 198 ? -10.271 13.297 4.984 1.00 97.88 198 PRO A C 1
ATOM 1415 O O . PRO A 1 198 ? -10.587 12.118 5.121 1.00 97.88 198 PRO A O 1
ATOM 1418 N N . ALA A 1 199 ? -11.190 14.266 4.934 1.00 98.19 199 ALA A N 1
ATOM 1419 C CA . ALA A 1 199 ? -12.620 14.004 5.079 1.00 98.19 199 ALA A CA 1
ATOM 1420 C C . ALA A 1 199 ? -13.234 13.260 3.880 1.00 98.19 199 ALA A C 1
ATOM 1422 O O . ALA A 1 199 ? -14.142 12.445 4.068 1.00 98.19 199 ALA A O 1
ATOM 1423 N N . ASP A 1 200 ? -12.744 13.519 2.666 1.00 98.00 200 ASP A N 1
ATOM 1424 C CA . ASP A 1 200 ? -13.188 12.829 1.454 1.00 98.00 200 ASP A CA 1
ATOM 1425 C C . ASP A 1 200 ? -12.690 11.382 1.464 1.00 98.00 200 ASP A C 1
ATOM 1427 O O . ASP A 1 200 ? -13.475 10.460 1.243 1.00 98.00 200 ASP A O 1
ATOM 1431 N N . TRP A 1 201 ? -11.416 11.173 1.811 1.00 98.00 201 TRP A N 1
ATOM 1432 C CA . TRP A 1 201 ? -10.807 9.846 1.938 1.00 98.00 201 TRP A CA 1
ATOM 1433 C C . TRP A 1 201 ? -11.488 9.017 3.031 1.00 98.00 201 TRP A C 1
ATOM 1435 O O . TRP A 1 201 ? -11.872 7.873 2.792 1.00 98.00 201 TRP A O 1
ATOM 1445 N N . TYR A 1 202 ? -11.729 9.611 4.205 1.00 98.69 202 TYR A N 1
ATOM 1446 C CA . TYR A 1 202 ? -12.484 8.977 5.290 1.00 98.69 202 TYR A CA 1
ATOM 1447 C C . TYR A 1 202 ? -13.860 8.516 4.800 1.00 98.69 202 TYR A C 1
ATOM 1449 O O . TYR A 1 202 ? -14.227 7.349 4.939 1.00 98.69 202 TYR A O 1
ATOM 1457 N N . SER A 1 203 ? -14.606 9.423 4.162 1.00 98.31 203 SER A N 1
ATOM 1458 C CA . SER A 1 203 ? -15.950 9.131 3.660 1.00 98.31 203 SER A CA 1
ATOM 1459 C C . SER A 1 203 ? -15.936 8.032 2.595 1.00 98.31 203 SER A C 1
ATOM 1461 O O . SER A 1 203 ? -16.831 7.186 2.579 1.00 98.31 203 SER A O 1
ATOM 1463 N N . ALA A 1 204 ? -14.919 8.021 1.727 1.00 97.62 204 ALA A N 1
ATOM 1464 C CA . ALA A 1 204 ? -14.749 7.004 0.700 1.00 97.62 204 ALA A CA 1
ATOM 1465 C C . ALA A 1 204 ? -14.568 5.615 1.321 1.00 97.62 204 ALA A C 1
ATOM 1467 O O . ALA A 1 204 ? -15.314 4.707 0.964 1.00 97.62 204 ALA A O 1
ATOM 1468 N N . LEU A 1 205 ? -13.657 5.453 2.285 1.00 98.06 205 LEU A N 1
ATOM 1469 C CA . LEU A 1 205 ? -13.411 4.169 2.951 1.00 98.06 205 LEU A CA 1
ATOM 1470 C C . LEU A 1 205 ? -14.630 3.683 3.743 1.00 98.06 205 LEU A C 1
ATOM 1472 O O . LEU A 1 205 ? -15.046 2.535 3.596 1.00 98.06 205 LEU A O 1
ATOM 1476 N N . VAL A 1 206 ? -15.245 4.563 4.534 1.00 98.25 206 VAL A N 1
ATOM 1477 C CA . VAL A 1 206 ? -16.420 4.230 5.358 1.00 98.25 206 VAL A CA 1
ATOM 1478 C C . VAL A 1 206 ? -17.591 3.769 4.489 1.00 98.25 206 VAL A C 1
ATOM 1480 O O . VAL A 1 206 ? -18.266 2.790 4.811 1.00 98.25 206 VAL A O 1
ATOM 1483 N N . ALA A 1 207 ? -17.796 4.392 3.326 1.00 97.69 207 ALA A N 1
ATOM 1484 C CA . ALA A 1 207 ? -18.813 3.954 2.373 1.00 97.69 207 ALA A CA 1
ATOM 1485 C C . ALA A 1 207 ? -18.564 2.532 1.833 1.00 97.69 207 ALA A C 1
ATOM 1487 O O . ALA A 1 207 ? -19.521 1.832 1.498 1.00 97.69 207 ALA A O 1
ATOM 1488 N N . ARG A 1 208 ? -17.304 2.077 1.768 1.00 97.00 208 ARG A N 1
ATOM 1489 C CA . ARG A 1 208 ? -16.949 0.706 1.359 1.00 97.00 208 ARG A CA 1
ATOM 1490 C C . ARG A 1 208 ? -17.230 -0.338 2.435 1.00 97.00 208 ARG A C 1
ATOM 1492 O O . ARG A 1 208 ? -17.337 -1.510 2.103 1.00 97.00 208 ARG A O 1
ATOM 1499 N N . LYS A 1 209 ? -17.412 0.083 3.685 1.00 96.69 209 LYS A N 1
ATOM 1500 C CA . LYS A 1 209 ? -17.819 -0.762 4.814 1.00 96.69 209 LYS A CA 1
ATOM 1501 C C . LYS A 1 209 ? -19.265 -0.495 5.240 1.00 96.69 209 LYS A C 1
ATOM 1503 O O . LYS A 1 209 ? -19.593 -0.507 6.416 1.00 96.69 209 LYS A O 1
ATOM 1508 N N . GLY A 1 210 ? -20.146 -0.208 4.278 1.00 94.88 210 GLY A N 1
ATOM 1509 C CA . GLY A 1 210 ? -21.581 -0.040 4.540 1.00 94.88 210 GLY A CA 1
ATOM 1510 C C . GLY A 1 210 ? -21.938 1.181 5.396 1.00 94.88 210 GLY A C 1
ATOM 1511 O O . GLY A 1 210 ? -23.050 1.257 5.912 1.00 94.88 210 GLY A O 1
ATOM 1512 N N . GLY A 1 211 ? -21.024 2.144 5.539 1.00 96.06 211 GLY A N 1
ATOM 1513 C CA . GLY A 1 211 ? -21.190 3.277 6.447 1.00 96.06 211 GLY A CA 1
ATOM 1514 C C . GLY A 1 211 ? -20.679 3.020 7.867 1.00 96.06 211 GLY A C 1
ATOM 1515 O O . GLY A 1 211 ? -20.814 3.904 8.711 1.00 96.06 211 GLY A O 1
ATOM 1516 N N . ASP A 1 212 ? -20.097 1.849 8.134 1.00 96.19 212 ASP A N 1
ATOM 1517 C CA . ASP A 1 212 ? -19.560 1.483 9.439 1.00 96.19 212 ASP A CA 1
ATOM 1518 C C . ASP A 1 212 ? -18.065 1.818 9.541 1.00 96.19 212 ASP A C 1
ATOM 1520 O O . ASP A 1 212 ? -17.200 1.126 9.003 1.00 96.19 212 ASP A O 1
ATOM 1524 N N . ALA A 1 213 ? -17.763 2.907 10.247 1.00 96.50 213 ALA A N 1
ATOM 1525 C CA . ALA A 1 213 ? -16.391 3.316 10.521 1.00 96.50 213 ALA A CA 1
ATOM 1526 C C . ALA A 1 213 ? -15.685 2.415 11.547 1.00 96.50 213 ALA A C 1
ATOM 1528 O O . ALA A 1 213 ? -14.458 2.381 11.552 1.00 96.50 213 ALA A O 1
ATOM 1529 N N . SER A 1 214 ? -16.429 1.688 12.392 1.00 95.38 214 SER A N 1
ATOM 1530 C CA . SER A 1 214 ? -15.845 0.760 13.372 1.00 95.38 214 SER A CA 1
ATOM 1531 C C . SER A 1 214 ? -15.276 -0.495 12.701 1.00 95.38 214 SER A C 1
ATOM 1533 O O . SER A 1 214 ? -14.340 -1.111 13.198 1.00 95.38 214 SER A O 1
ATOM 1535 N N . ALA A 1 215 ? -15.740 -0.812 11.491 1.00 96.50 215 ALA A N 1
ATOM 1536 C CA . ALA A 1 215 ? -15.195 -1.891 10.679 1.00 96.50 215 ALA A CA 1
ATOM 1537 C C . ALA A 1 215 ? -13.861 -1.537 9.986 1.00 96.50 215 ALA A C 1
ATOM 1539 O O . ALA A 1 215 ? -13.444 -2.254 9.070 1.00 96.50 215 ALA A O 1
ATOM 1540 N N . ILE A 1 216 ? -13.219 -0.418 10.346 1.00 98.19 216 ILE A N 1
ATOM 1541 C CA . ILE A 1 216 ? -11.991 0.078 9.718 1.00 98.19 216 ILE A CA 1
ATOM 1542 C C . ILE A 1 216 ? -10.955 0.415 10.791 1.00 98.19 216 ILE A C 1
ATOM 1544 O O . ILE A 1 216 ? -11.201 1.217 11.688 1.00 98.19 216 ILE A O 1
ATOM 1548 N N . VAL A 1 217 ? -9.763 -0.156 10.637 1.00 98.25 217 VAL A N 1
ATOM 1549 C CA . VAL A 1 217 ? -8.556 0.184 11.394 1.00 98.25 217 VAL A CA 1
ATOM 1550 C C . VAL A 1 217 ? -7.582 0.854 10.433 1.00 98.25 217 VAL A C 1
ATOM 1552 O O . VAL A 1 217 ? -7.312 0.314 9.358 1.00 98.25 217 VAL A O 1
ATOM 1555 N N . THR A 1 218 ? -7.044 2.014 10.804 1.00 98.56 218 THR A N 1
ATOM 1556 C CA . THR A 1 218 ? -6.076 2.745 9.971 1.00 98.56 218 THR A CA 1
ATOM 1557 C C . THR A 1 218 ? -4.751 2.908 10.692 1.00 98.56 218 THR A C 1
ATOM 1559 O O . THR A 1 218 ? -4.698 3.485 11.776 1.00 98.56 218 THR A O 1
ATOM 1562 N N . LEU A 1 219 ? -3.682 2.440 10.063 1.00 98.62 219 LEU A N 1
ATOM 1563 C CA . LEU A 1 219 ? -2.317 2.451 10.564 1.00 98.62 219 LEU A CA 1
ATOM 1564 C C . LEU A 1 219 ? -1.469 3.303 9.612 1.00 98.62 219 LEU A C 1
ATOM 1566 O O . LEU A 1 219 ? -1.301 2.943 8.449 1.00 98.62 219 LEU A O 1
ATOM 1570 N N . GLY A 1 220 ? -0.970 4.441 10.086 1.00 98.25 220 GLY A N 1
ATOM 1571 C CA . GLY A 1 220 ? -0.127 5.333 9.287 1.00 98.25 220 GLY A CA 1
ATOM 1572 C C . GLY A 1 220 ? 1.280 5.414 9.858 1.00 98.25 220 GLY A C 1
ATOM 1573 O O . GLY A 1 220 ? 1.448 5.947 10.953 1.00 98.25 220 GLY A O 1
ATOM 1574 N N . LEU A 1 221 ? 2.271 4.920 9.119 1.00 98.31 221 LEU A N 1
ATOM 1575 C CA . LEU A 1 221 ? 3.686 5.203 9.362 1.00 98.31 221 LEU A CA 1
ATOM 1576 C C . LEU A 1 221 ? 4.070 6.381 8.471 1.00 98.31 221 LEU A C 1
ATOM 1578 O O . LEU A 1 221 ? 4.230 6.221 7.264 1.00 98.31 221 LEU A O 1
ATOM 1582 N N . VAL A 1 222 ? 4.133 7.574 9.056 1.00 97.12 222 VAL A N 1
ATOM 1583 C CA . VAL A 1 222 ? 4.307 8.826 8.306 1.00 97.12 222 VAL A CA 1
ATOM 1584 C C . VAL A 1 222 ? 5.309 9.750 8.975 1.00 97.12 222 VAL A C 1
ATOM 1586 O O . VAL A 1 222 ? 5.642 9.572 10.152 1.00 97.12 222 VAL A O 1
ATOM 1589 N N . GLY A 1 223 ? 5.776 10.763 8.246 1.00 94.94 223 GLY A N 1
ATOM 1590 C CA . GLY A 1 223 ? 6.616 11.805 8.823 1.00 94.94 223 GLY A CA 1
ATOM 1591 C C . GLY A 1 223 ? 5.902 12.535 9.961 1.00 94.94 223 GLY A C 1
ATOM 1592 O O . GLY A 1 223 ? 4.770 13.006 9.811 1.00 94.94 223 GLY A O 1
ATOM 1593 N N . ASP A 1 224 ? 6.560 12.619 11.118 1.00 95.06 224 ASP A N 1
ATOM 1594 C CA . ASP A 1 224 ? 5.974 13.065 12.388 1.00 95.06 224 ASP A CA 1
ATOM 1595 C C . ASP A 1 224 ? 6.726 14.232 13.043 1.00 95.06 224 ASP A C 1
ATOM 1597 O O . ASP A 1 224 ? 6.485 14.558 14.205 1.00 95.06 224 ASP A O 1
ATOM 1601 N N . SER A 1 225 ? 7.607 14.912 12.306 1.00 93.06 225 SER A N 1
ATOM 1602 C CA . SER A 1 225 ? 8.437 16.008 12.831 1.00 93.06 225 SER A CA 1
ATOM 1603 C C . SER A 1 225 ? 7.631 17.219 13.336 1.00 93.06 225 SER A C 1
ATOM 1605 O O . SER A 1 225 ? 8.131 18.036 14.113 1.00 93.06 225 SER A O 1
ATOM 1607 N N . ASN A 1 226 ? 6.356 17.329 12.949 1.00 92.94 226 ASN A N 1
ATOM 1608 C CA . ASN A 1 226 ? 5.395 18.317 13.446 1.00 92.94 226 ASN A CA 1
ATOM 1609 C C . ASN A 1 226 ? 4.663 17.890 14.735 1.00 92.94 226 ASN A C 1
ATOM 1611 O O . ASN A 1 226 ? 3.950 18.710 15.325 1.00 92.94 226 ASN A O 1
ATOM 1615 N N . LEU A 1 227 ? 4.796 16.632 15.166 1.00 92.50 227 LEU A N 1
ATOM 1616 C CA . LEU A 1 227 ? 4.136 16.091 16.350 1.00 92.50 227 LEU A CA 1
ATOM 1617 C C . LEU A 1 227 ? 5.028 16.198 17.601 1.00 92.50 227 LEU A C 1
ATOM 1619 O O . LEU A 1 227 ? 6.260 16.182 17.520 1.00 92.50 227 LEU A O 1
ATOM 1623 N N . PRO A 1 228 ? 4.434 16.303 18.804 1.00 90.12 228 PRO A N 1
ATOM 1624 C CA . PRO A 1 228 ? 5.202 16.267 20.042 1.00 90.12 228 PRO A CA 1
ATOM 1625 C C . PRO A 1 228 ? 5.962 14.944 20.190 1.00 90.12 228 PRO A C 1
ATOM 1627 O O . PRO A 1 228 ? 5.352 13.880 20.182 1.00 90.12 228 PRO A O 1
ATOM 1630 N N . ASN A 1 229 ? 7.273 15.029 20.428 1.00 88.50 229 ASN A N 1
ATOM 1631 C CA . ASN A 1 229 ? 8.181 13.876 20.507 1.00 88.50 229 ASN A CA 1
ATOM 1632 C C . ASN A 1 229 ? 8.296 13.071 19.202 1.00 88.50 229 ASN A C 1
ATOM 1634 O O . ASN A 1 229 ? 8.611 11.884 19.270 1.00 88.50 229 ASN A O 1
ATOM 1638 N N . GLY A 1 230 ? 8.052 13.705 18.050 1.00 90.88 230 GLY A N 1
ATOM 1639 C CA . GLY A 1 230 ? 8.275 13.065 16.761 1.00 90.88 230 GLY A CA 1
ATOM 1640 C C . GLY A 1 230 ? 9.717 12.583 16.601 1.00 90.88 230 GLY A C 1
ATOM 1641 O O . GLY A 1 230 ? 10.648 13.221 17.110 1.00 90.88 230 GLY A O 1
ATOM 1642 N N . LEU A 1 231 ? 9.894 11.438 15.942 1.00 93.69 231 LEU A N 1
ATOM 1643 C CA . LEU A 1 231 ? 11.220 10.852 15.718 1.00 93.69 231 LEU A CA 1
ATOM 1644 C C . LEU A 1 231 ? 11.889 11.411 14.463 1.00 93.69 231 LEU A C 1
ATOM 1646 O O . LEU A 1 231 ? 13.119 11.481 14.418 1.00 93.69 231 LEU A O 1
ATOM 1650 N N . CYS A 1 232 ? 11.102 11.833 13.472 1.00 92.19 232 CYS A N 1
ATOM 1651 C CA . CYS A 1 232 ? 11.640 12.423 12.258 1.00 92.19 232 CYS A CA 1
ATOM 1652 C C . CYS A 1 232 ? 12.337 13.763 12.544 1.00 92.19 232 CYS A C 1
ATOM 1654 O O . CYS A 1 232 ? 11.827 14.585 13.318 1.00 92.19 232 CYS A O 1
ATOM 1656 N N . PRO A 1 233 ? 13.496 14.021 11.914 1.00 85.38 233 PRO A N 1
ATOM 1657 C CA . PRO A 1 233 ? 14.200 15.285 12.072 1.00 85.38 233 PRO A CA 1
ATOM 1658 C C . PRO A 1 233 ? 13.346 16.460 11.569 1.00 85.38 233 PRO A C 1
ATOM 1660 O O . PRO A 1 233 ? 12.602 16.352 10.599 1.00 85.38 233 PRO A O 1
ATOM 1663 N N . ALA A 1 234 ? 13.444 17.607 12.249 1.00 70.56 234 ALA A N 1
ATOM 1664 C CA . ALA A 1 234 ? 12.673 18.810 11.911 1.00 70.56 234 ALA A CA 1
ATOM 1665 C C . ALA A 1 234 ? 13.165 19.528 10.641 1.00 70.56 234 ALA A C 1
ATOM 1667 O O . ALA A 1 234 ? 12.416 20.307 10.054 1.00 70.56 234 ALA A O 1
ATOM 1668 N N . ASP A 1 235 ? 14.407 19.267 10.233 1.00 61.31 235 ASP A N 1
ATOM 1669 C CA . ASP A 1 235 ? 15.004 19.770 9.001 1.00 61.31 235 ASP A CA 1
ATOM 1670 C C . ASP A 1 235 ? 15.255 18.566 8.081 1.00 61.31 235 ASP A C 1
ATOM 1672 O O . ASP A 1 235 ? 15.964 17.641 8.479 1.00 61.31 235 ASP A O 1
ATOM 1676 N N . VAL A 1 236 ? 14.689 18.579 6.868 1.00 57.59 236 VAL A N 1
ATOM 1677 C CA . VAL A 1 236 ? 15.009 17.598 5.815 1.00 57.59 236 VAL A CA 1
ATOM 1678 C C . VAL A 1 236 ? 16.503 17.695 5.517 1.00 57.59 236 VAL A C 1
ATOM 1680 O O . VAL A 1 236 ? 17.000 18.764 5.139 1.00 57.59 236 VAL A O 1
ATOM 1683 N N . ASP A 1 237 ? 17.234 16.605 5.738 1.00 50.19 237 ASP A N 1
ATOM 1684 C CA . ASP A 1 237 ? 18.667 16.567 5.487 1.00 50.19 237 ASP A CA 1
ATOM 1685 C C . ASP A 1 237 ? 18.931 16.835 3.986 1.00 50.19 237 ASP A C 1
ATOM 1687 O O . ASP A 1 237 ? 18.329 16.182 3.132 1.00 50.19 237 ASP A O 1
ATOM 1691 N N . PRO A 1 238 ? 19.859 17.740 3.605 1.00 43.03 238 PRO A N 1
ATOM 1692 C CA . PRO A 1 238 ? 20.349 17.847 2.226 1.00 43.03 238 PRO A CA 1
ATOM 1693 C C . PRO A 1 238 ? 20.926 16.545 1.619 1.00 43.03 238 PRO A C 1
ATOM 1695 O O . PRO A 1 238 ? 21.265 16.543 0.434 1.00 43.03 238 PRO A O 1
ATOM 1698 N N . GLN A 1 239 ? 21.066 15.467 2.397 1.00 49.81 239 GLN A N 1
ATOM 1699 C CA . GLN A 1 239 ? 21.419 14.110 1.970 1.00 49.81 239 GLN A CA 1
ATOM 1700 C C . GLN A 1 239 ? 20.212 13.193 1.673 1.00 49.81 239 GLN A C 1
ATOM 1702 O O . GLN A 1 239 ? 20.455 12.050 1.298 1.00 49.81 239 GLN A O 1
ATOM 1707 N N . MET A 1 240 ? 18.965 13.696 1.724 1.00 53.81 240 MET A N 1
ATOM 1708 C CA . MET A 1 240 ? 17.714 12.927 1.515 1.00 53.81 240 MET A CA 1
ATOM 1709 C C . MET A 1 240 ? 17.466 11.867 2.601 1.00 53.81 240 MET A C 1
ATOM 1711 O O . MET A 1 240 ? 16.934 10.805 2.310 1.00 53.81 240 MET A O 1
ATOM 1715 N N . ASP A 1 241 ? 17.899 12.140 3.832 1.00 54.41 241 ASP A N 1
ATOM 1716 C CA . ASP A 1 241 ? 17.706 11.249 4.978 1.00 54.41 241 ASP A CA 1
ATOM 1717 C C . ASP A 1 241 ? 16.652 11.883 5.909 1.00 54.41 241 ASP A C 1
ATOM 1719 O O . ASP A 1 241 ? 16.871 12.966 6.471 1.00 54.41 241 ASP A O 1
ATOM 1723 N N . GLY A 1 242 ? 15.476 11.257 6.008 1.00 67.94 242 GLY A N 1
ATOM 1724 C CA . GLY A 1 242 ? 14.347 11.692 6.840 1.00 67.94 242 GLY A CA 1
ATOM 1725 C C . GLY A 1 242 ? 13.066 12.045 6.073 1.00 67.94 242 GLY A C 1
ATOM 1726 O O . GLY A 1 242 ? 13.085 12.264 4.870 1.00 67.94 242 GLY A O 1
ATOM 1727 N N . ALA A 1 243 ? 11.955 12.142 6.809 1.00 86.75 243 ALA A N 1
ATOM 1728 C CA . ALA A 1 243 ? 10.618 12.338 6.250 1.00 86.75 243 ALA A CA 1
ATOM 1729 C C . ALA A 1 243 ? 10.053 13.751 6.452 1.00 86.75 243 ALA A C 1
ATOM 1731 O O . ALA A 1 243 ? 10.253 14.396 7.493 1.00 86.75 243 ALA A O 1
ATOM 1732 N N . VAL A 1 244 ? 9.266 14.202 5.478 1.00 88.75 244 VAL A N 1
ATOM 1733 C CA . VAL A 1 244 ? 8.478 15.436 5.533 1.00 88.75 244 VAL A CA 1
ATOM 1734 C C . VAL A 1 244 ? 7.269 15.228 6.458 1.00 88.75 244 VAL A C 1
ATOM 1736 O O . VAL A 1 244 ? 6.639 14.172 6.431 1.00 88.75 244 VAL A O 1
ATOM 1739 N N . PRO A 1 245 ? 6.906 16.205 7.315 1.00 92.00 245 PRO A N 1
ATOM 1740 C CA . PRO A 1 245 ? 5.719 16.070 8.154 1.00 92.00 245 PRO A CA 1
ATOM 1741 C C . PRO A 1 245 ? 4.455 15.919 7.300 1.00 92.00 245 PRO A C 1
ATOM 1743 O O . PRO A 1 245 ? 4.237 16.727 6.399 1.00 92.00 245 PRO A O 1
ATOM 1746 N N . ALA A 1 246 ? 3.590 14.964 7.656 1.00 94.44 246 ALA A N 1
ATOM 1747 C CA . ALA A 1 246 ? 2.383 14.636 6.891 1.00 94.44 246 ALA A CA 1
ATOM 1748 C C . ALA A 1 246 ? 1.061 14.943 7.643 1.00 94.44 246 ALA A C 1
ATOM 1750 O O . ALA A 1 246 ? 0.298 14.027 7.979 1.00 94.44 246 ALA A O 1
ATOM 1751 N N . PRO A 1 247 ? 0.752 16.214 7.985 1.00 95.12 247 PRO A N 1
ATOM 1752 C CA . PRO A 1 247 ? -0.465 16.582 8.713 1.00 95.12 247 PRO A CA 1
ATOM 1753 C C . PRO A 1 247 ? -1.794 16.132 8.077 1.00 95.12 247 PRO A C 1
ATOM 1755 O O . PRO A 1 247 ? -2.750 15.903 8.822 1.00 95.12 247 PRO A O 1
ATOM 1758 N N . ARG A 1 248 ? -1.918 16.009 6.747 1.00 96.38 248 ARG A N 1
ATOM 1759 C CA . ARG A 1 248 ? -3.158 15.535 6.098 1.00 96.38 248 ARG A CA 1
ATOM 1760 C C . ARG A 1 248 ? -3.345 14.047 6.369 1.00 96.38 248 ARG A C 1
ATOM 1762 O O . ARG A 1 248 ? -4.420 13.654 6.823 1.00 96.38 248 ARG A O 1
ATOM 1769 N N . LEU A 1 249 ? -2.301 13.243 6.180 1.00 97.81 249 LEU A N 1
ATOM 1770 C CA . LEU A 1 249 ? -2.324 11.814 6.503 1.00 97.81 249 LEU A CA 1
ATOM 1771 C C . LEU A 1 249 ? -2.534 11.560 8.003 1.00 97.81 249 LEU A C 1
ATOM 1773 O O . LEU A 1 249 ? -3.378 10.747 8.383 1.00 97.81 249 LEU A O 1
ATOM 1777 N N . GLN A 1 250 ? -1.857 12.318 8.869 1.00 97.75 250 GLN A N 1
ATOM 1778 C CA . GLN A 1 250 ? -2.074 12.272 10.320 1.00 97.75 250 GLN A CA 1
ATOM 1779 C C . GLN A 1 250 ? -3.523 12.629 10.686 1.00 97.75 250 GLN A C 1
ATOM 1781 O O . GLN A 1 250 ? -4.155 11.953 11.504 1.00 97.75 250 GLN A O 1
ATOM 1786 N N . SER A 1 251 ? -4.080 13.676 10.065 1.00 98.12 251 SER A N 1
ATOM 1787 C CA . SER A 1 251 ? -5.477 14.066 10.263 1.00 98.12 251 SER A CA 1
ATOM 1788 C C . SER A 1 251 ? -6.424 12.962 9.814 1.00 98.12 251 SER A C 1
ATOM 1790 O O . SER A 1 251 ? -7.398 12.718 10.513 1.00 98.12 251 SER A O 1
ATOM 1792 N N . PHE A 1 252 ? -6.158 12.307 8.683 1.00 98.56 252 PHE A N 1
ATOM 1793 C CA . PHE A 1 252 ? -6.972 11.207 8.169 1.00 98.56 252 PHE A CA 1
ATOM 1794 C C . PHE A 1 252 ? -7.014 10.029 9.146 1.00 98.56 252 PHE A C 1
ATOM 1796 O O . PHE A 1 252 ? -8.103 9.601 9.524 1.00 98.56 252 PHE A O 1
ATOM 1803 N N . VAL A 1 253 ? -5.858 9.567 9.633 1.00 98.50 253 VAL A N 1
ATOM 1804 C CA . VAL A 1 253 ? -5.793 8.480 10.628 1.00 98.50 253 VAL A CA 1
ATOM 1805 C C . VAL A 1 253 ? -6.536 8.865 11.907 1.00 98.50 253 VAL A C 1
ATOM 1807 O O . VAL A 1 253 ? -7.307 8.073 12.440 1.00 98.50 253 VAL A O 1
ATOM 1810 N N . SER A 1 254 ? -6.381 10.111 12.362 1.00 98.12 254 SER A N 1
ATOM 1811 C CA . SER A 1 254 ? -7.026 10.615 13.584 1.00 98.12 254 SER A CA 1
ATOM 1812 C C . SER A 1 254 ? -8.555 10.731 13.488 1.00 98.12 254 SER A C 1
ATOM 1814 O O . SER A 1 254 ? -9.209 10.983 14.500 1.00 98.12 254 SER A O 1
ATOM 1816 N N . MET A 1 255 ? -9.142 10.596 12.292 1.00 98.38 255 MET A N 1
ATOM 1817 C CA . MET A 1 255 ? -10.599 10.575 12.116 1.00 98.38 255 MET A CA 1
ATOM 1818 C C . MET A 1 255 ? -11.222 9.216 12.454 1.00 98.38 255 MET A C 1
ATOM 1820 O O . MET A 1 255 ? -12.429 9.159 12.699 1.00 98.38 255 MET A O 1
ATOM 1824 N N . PHE A 1 256 ? -10.440 8.134 12.461 1.00 98.12 256 PHE A N 1
ATOM 1825 C CA . PHE A 1 256 ? -10.918 6.798 12.807 1.00 98.12 256 PHE A CA 1
ATOM 1826 C C . PHE A 1 256 ? -10.784 6.538 14.306 1.00 98.12 256 PHE A C 1
ATOM 1828 O O . PHE A 1 256 ? -9.792 6.906 14.931 1.00 98.12 256 PHE A O 1
ATOM 1835 N N . GLU A 1 257 ? -11.778 5.858 14.883 1.00 96.25 257 GLU A N 1
ATOM 1836 C CA . GLU A 1 257 ? -11.724 5.400 16.278 1.00 96.25 257 GLU A CA 1
ATOM 1837 C C . GLU A 1 257 ? -10.532 4.460 16.503 1.00 96.25 257 GLU A C 1
ATOM 1839 O O . GLU A 1 257 ? -9.835 4.560 17.510 1.00 96.25 257 GLU A O 1
ATOM 1844 N N . TYR A 1 258 ? -10.264 3.601 15.516 1.00 96.94 258 TYR A N 1
ATOM 1845 C CA . TYR A 1 258 ? -9.169 2.635 15.503 1.00 96.94 258 TYR A CA 1
ATOM 1846 C C . TYR A 1 258 ? -8.004 3.123 14.626 1.00 96.94 258 TYR A C 1
ATOM 1848 O O . TYR A 1 258 ? -7.484 2.397 13.778 1.00 96.94 258 TYR A O 1
ATOM 1856 N N . GLY A 1 259 ? -7.627 4.393 14.798 1.00 97.75 259 GLY A N 1
ATOM 1857 C CA . GLY A 1 259 ? -6.494 5.023 14.124 1.00 97.75 259 GLY A CA 1
ATOM 1858 C C . GLY A 1 259 ? -5.211 4.991 14.960 1.00 97.75 259 GLY A C 1
ATOM 1859 O O . GLY A 1 259 ? -5.220 5.411 16.117 1.00 97.75 259 GLY A O 1
ATOM 1860 N N . VAL A 1 260 ? -4.093 4.549 14.376 1.00 97.62 260 VAL A N 1
ATOM 1861 C CA . VAL A 1 260 ? -2.767 4.554 15.019 1.00 97.62 260 VAL A CA 1
ATOM 1862 C C . VAL A 1 260 ? -1.744 5.226 14.106 1.00 97.62 260 VAL A C 1
ATOM 1864 O O . VAL A 1 260 ? -1.578 4.835 12.951 1.00 97.62 260 VAL A O 1
ATOM 1867 N N . ILE A 1 261 ? -1.050 6.235 14.634 1.00 97.38 261 ILE A N 1
ATOM 1868 C CA . ILE A 1 261 ? 0.032 6.945 13.942 1.00 97.38 261 ILE A CA 1
ATOM 1869 C C . ILE A 1 261 ? 1.364 6.488 14.532 1.00 97.38 261 ILE A C 1
ATOM 1871 O O . ILE A 1 261 ? 1.552 6.540 15.748 1.00 97.38 261 ILE A O 1
ATOM 1875 N N . GLY A 1 262 ? 2.277 6.065 13.666 1.00 97.06 262 GLY A N 1
ATOM 1876 C CA . GLY A 1 262 ? 3.674 5.797 13.977 1.00 97.06 262 GLY A CA 1
ATOM 1877 C C . GLY A 1 262 ? 4.593 6.695 13.150 1.00 97.06 262 GLY A C 1
ATOM 1878 O O . GLY A 1 262 ? 4.193 7.224 12.113 1.00 97.06 262 GLY A O 1
ATOM 1879 N N . SER A 1 263 ? 5.829 6.864 13.615 1.00 96.75 263 SER A N 1
ATOM 1880 C CA . SER A 1 263 ? 6.854 7.571 12.847 1.00 96.75 263 SER A CA 1
ATOM 1881 C C . SER A 1 263 ? 7.416 6.657 11.771 1.00 96.75 263 SER A C 1
ATOM 1883 O O . SER A 1 263 ? 7.899 5.567 12.083 1.00 96.75 263 SER A O 1
ATOM 1885 N N . VAL A 1 264 ? 7.424 7.125 10.527 1.00 96.31 264 VAL A N 1
ATOM 1886 C CA . VAL A 1 264 ? 8.147 6.453 9.440 1.00 96.31 264 VAL A CA 1
ATOM 1887 C C . VAL A 1 264 ? 9.663 6.432 9.692 1.00 96.31 264 VAL A C 1
ATOM 1889 O O . VAL A 1 264 ? 10.322 5.461 9.352 1.00 96.31 264 VAL A O 1
ATOM 1892 N N . CYS A 1 265 ? 10.209 7.411 10.423 1.00 95.31 265 CYS A N 1
ATOM 1893 C CA . CYS A 1 265 ? 11.638 7.475 10.755 1.00 95.31 265 CYS A CA 1
ATOM 1894 C C . CYS A 1 265 ? 12.050 6.555 11.922 1.00 95.31 265 CYS A C 1
ATOM 1896 O O . CYS A 1 265 ? 13.170 6.652 12.432 1.00 95.31 265 CYS A O 1
ATOM 1898 N N . ALA A 1 266 ? 11.148 5.705 12.425 1.00 95.69 266 ALA A N 1
ATOM 1899 C CA . ALA A 1 266 ? 11.510 4.705 13.419 1.00 95.69 266 ALA A CA 1
ATOM 1900 C C . ALA A 1 266 ? 12.431 3.648 12.790 1.00 95.69 266 ALA A C 1
ATOM 1902 O O . ALA A 1 266 ? 12.126 3.090 11.745 1.00 95.69 266 ALA A O 1
ATOM 1903 N N . SER A 1 267 ? 13.526 3.309 13.472 1.00 92.94 267 SER A N 1
ATOM 1904 C CA . SER A 1 267 ? 14.488 2.300 12.996 1.00 92.94 267 SER A CA 1
ATOM 1905 C C . SER A 1 267 ? 13.980 0.851 13.069 1.00 92.94 267 SER A C 1
ATOM 1907 O O . SER A 1 267 ? 14.734 -0.070 12.781 1.00 92.94 267 SER A O 1
ATOM 1909 N N . ASP A 1 268 ? 12.778 0.644 13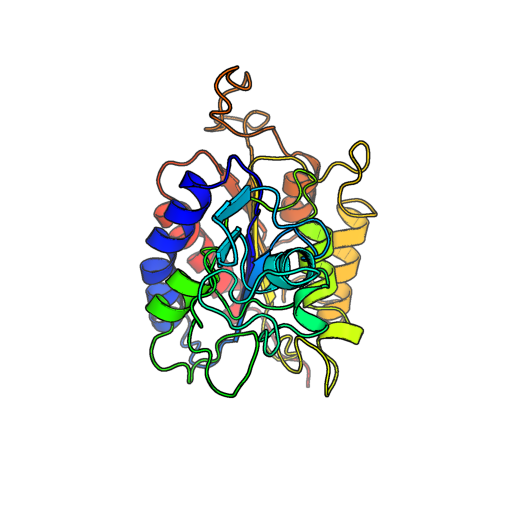.609 1.00 94.25 268 ASP A N 1
ATOM 1910 C CA . ASP A 1 268 ? 12.111 -0.648 13.779 1.00 94.25 268 ASP A CA 1
ATOM 1911 C C . ASP A 1 268 ? 10.603 -0.397 13.931 1.00 94.25 268 ASP A C 1
ATOM 1913 O O . ASP A 1 268 ? 10.183 0.364 14.811 1.00 94.25 268 ASP A O 1
ATOM 1917 N N . TYR A 1 269 ? 9.784 -1.034 13.091 1.00 97.19 269 TYR A N 1
ATOM 1918 C CA . TYR A 1 269 ? 8.323 -0.918 13.146 1.00 97.19 269 TYR A CA 1
ATOM 1919 C C . TYR A 1 269 ? 7.664 -2.009 13.993 1.00 97.19 269 TYR A C 1
ATOM 1921 O O . TYR A 1 269 ? 6.455 -1.953 14.223 1.00 97.19 269 TYR A O 1
ATOM 1929 N N . THR A 1 270 ? 8.427 -2.964 14.530 1.00 94.94 270 THR A N 1
ATOM 1930 C CA . THR A 1 270 ? 7.901 -4.021 15.403 1.00 94.94 270 THR A CA 1
ATOM 1931 C C . THR A 1 270 ? 7.088 -3.459 16.576 1.00 94.94 270 THR A C 1
ATOM 1933 O O . THR A 1 270 ? 5.965 -3.928 16.777 1.00 94.94 270 THR A O 1
ATOM 1936 N N . PRO A 1 271 ? 7.551 -2.438 17.333 1.00 94.06 271 PRO A N 1
ATOM 1937 C CA . PRO A 1 271 ? 6.761 -1.879 18.432 1.00 94.06 271 PRO A CA 1
ATOM 1938 C C . PRO A 1 271 ? 5.434 -1.277 17.958 1.00 94.06 271 PRO A C 1
ATOM 1940 O O . PRO A 1 271 ? 4.403 -1.490 18.591 1.00 94.06 271 PRO A O 1
ATOM 1943 N N . PHE A 1 272 ? 5.449 -0.586 16.814 1.00 95.88 272 PHE A N 1
ATOM 1944 C CA . PHE A 1 272 ? 4.246 -0.015 16.209 1.00 95.88 272 PHE A CA 1
ATOM 1945 C C . PHE A 1 272 ? 3.232 -1.104 15.843 1.00 95.88 272 PHE A C 1
ATOM 1947 O O . PHE A 1 272 ? 2.053 -0.989 16.176 1.00 95.88 272 PHE A O 1
ATOM 1954 N N . PHE A 1 273 ? 3.684 -2.188 15.209 1.00 95.06 273 PHE A N 1
ATOM 1955 C CA . PHE A 1 273 ? 2.802 -3.293 14.847 1.00 95.06 273 PHE A CA 1
ATOM 1956 C C . PHE A 1 273 ? 2.278 -4.060 16.064 1.00 95.06 273 PHE A C 1
ATOM 1958 O O . PHE A 1 273 ? 1.119 -4.467 16.058 1.00 95.06 273 PHE A O 1
ATOM 1965 N N . VAL A 1 274 ? 3.071 -4.214 17.129 1.00 90.38 274 VAL A N 1
ATOM 1966 C CA . VAL A 1 274 ? 2.606 -4.809 18.395 1.00 90.38 274 VAL A CA 1
ATOM 1967 C C . VAL A 1 274 ? 1.477 -3.980 19.015 1.00 90.38 274 VAL A C 1
ATOM 1969 O O . VAL A 1 274 ? 0.455 -4.540 19.422 1.00 90.38 274 VAL A O 1
ATOM 1972 N N . ASP A 1 275 ? 1.619 -2.655 19.046 1.00 89.56 275 ASP A N 1
ATOM 1973 C CA . ASP A 1 275 ? 0.568 -1.763 19.546 1.00 89.56 275 ASP A CA 1
ATOM 1974 C C . ASP A 1 275 ? -0.681 -1.822 18.649 1.00 89.56 275 ASP A C 1
ATOM 1976 O O . ASP A 1 275 ? -1.808 -1.925 19.144 1.00 89.56 275 ASP A O 1
ATOM 1980 N N . ALA A 1 276 ? -0.487 -1.846 17.327 1.00 92.88 276 ALA A N 1
ATOM 1981 C CA . ALA A 1 276 ? -1.567 -1.960 16.354 1.00 92.88 276 ALA A CA 1
ATOM 1982 C C . ALA A 1 276 ? -2.368 -3.263 16.502 1.00 92.88 276 ALA A C 1
ATOM 1984 O O . ALA A 1 276 ? -3.592 -3.229 16.379 1.00 92.88 276 ALA A O 1
ATOM 1985 N N . VAL A 1 277 ? -1.725 -4.396 16.814 1.00 91.38 277 VAL A N 1
ATOM 1986 C CA . VAL A 1 277 ? -2.429 -5.675 17.028 1.00 91.38 277 VAL A CA 1
ATOM 1987 C C . VAL A 1 277 ? -3.477 -5.556 18.129 1.00 91.38 277 VAL A C 1
ATOM 1989 O O . VAL A 1 277 ? -4.575 -6.074 17.964 1.00 91.38 277 VAL A O 1
ATOM 1992 N N . SER A 1 278 ? -3.188 -4.834 19.214 1.00 88.56 278 SER A N 1
ATOM 1993 C CA . SER A 1 278 ? -4.156 -4.653 20.306 1.00 88.56 278 SER A CA 1
ATOM 1994 C C . SER A 1 278 ? -5.395 -3.868 19.858 1.00 88.56 278 SER A C 1
ATOM 1996 O O . SER A 1 278 ? -6.508 -4.149 20.296 1.00 88.56 278 SER A O 1
ATOM 1998 N N . VAL A 1 279 ? -5.213 -2.889 18.968 1.00 93.31 279 VAL A N 1
ATOM 1999 C CA . VAL A 1 279 ? -6.315 -2.110 18.384 1.00 93.31 279 VAL A CA 1
ATOM 2000 C C . VAL A 1 279 ? -7.120 -2.959 17.399 1.00 93.31 279 VAL A C 1
ATOM 2002 O O . VAL A 1 279 ? -8.347 -2.918 17.417 1.00 93.31 279 VAL A O 1
ATOM 2005 N N . ILE A 1 280 ? -6.440 -3.757 16.571 1.00 92.81 280 ILE A N 1
ATOM 2006 C CA . ILE A 1 280 ? -7.080 -4.673 15.618 1.00 92.81 280 ILE A CA 1
ATOM 2007 C C . ILE A 1 280 ? -7.892 -5.741 16.358 1.00 92.81 280 ILE A C 1
ATOM 2009 O O . ILE A 1 280 ? -9.018 -6.011 15.958 1.00 92.81 280 ILE A O 1
ATOM 2013 N N . ASP A 1 281 ? -7.353 -6.313 17.438 1.00 90.44 281 ASP A N 1
ATOM 2014 C CA . ASP A 1 281 ? -8.038 -7.295 18.289 1.00 90.44 281 ASP A CA 1
ATOM 2015 C C . ASP A 1 281 ? -9.355 -6.747 18.824 1.00 90.44 281 ASP A C 1
ATOM 2017 O O . ASP A 1 281 ? -10.420 -7.321 18.603 1.00 90.44 281 ASP A O 1
ATOM 2021 N N . PHE A 1 282 ? -9.302 -5.551 19.407 1.00 90.81 282 PHE A N 1
ATOM 2022 C CA . PHE A 1 282 ? -10.492 -4.885 19.914 1.00 90.81 282 PHE A CA 1
ATOM 2023 C C . PHE A 1 282 ? -11.522 -4.570 18.816 1.00 90.81 282 PHE A C 1
ATOM 2025 O O . PHE A 1 282 ? -12.726 -4.733 19.033 1.00 90.81 282 PHE A O 1
ATOM 2032 N N . ALA A 1 283 ? -11.066 -4.124 17.641 1.00 92.31 283 ALA A N 1
ATOM 2033 C CA . ALA A 1 283 ? -11.940 -3.848 16.503 1.00 92.31 283 ALA A CA 1
ATOM 2034 C C . ALA A 1 283 ? -12.606 -5.129 15.972 1.00 92.31 283 ALA A C 1
ATOM 2036 O O . ALA A 1 283 ? -13.801 -5.119 15.692 1.00 92.31 283 ALA A O 1
ATOM 2037 N N . CYS A 1 284 ? -11.865 -6.239 15.882 1.00 89.69 284 CYS A N 1
ATOM 2038 C CA . CYS A 1 284 ? -12.402 -7.549 15.511 1.00 89.69 284 CYS A CA 1
ATOM 2039 C C . CYS A 1 284 ? -13.471 -8.031 16.498 1.00 89.69 284 CYS A C 1
ATOM 2041 O O . CYS A 1 284 ? -14.532 -8.471 16.065 1.00 89.69 284 CYS A O 1
ATOM 2043 N N . ASP A 1 285 ? -13.214 -7.919 17.803 1.00 88.62 285 ASP A N 1
ATOM 2044 C CA . ASP A 1 285 ? -14.153 -8.334 18.853 1.00 88.62 285 ASP A CA 1
ATOM 2045 C C . ASP A 1 285 ? -15.434 -7.488 18.878 1.00 88.62 285 ASP A C 1
ATOM 2047 O O . ASP A 1 285 ? -16.502 -7.971 19.260 1.00 88.62 285 ASP A O 1
ATOM 2051 N N . SER A 1 286 ? -15.324 -6.216 18.490 1.00 88.50 286 SER A N 1
ATOM 2052 C CA . SER A 1 286 ? -16.443 -5.268 18.477 1.00 88.50 286 SER A CA 1
ATOM 2053 C C . SER A 1 286 ? -17.238 -5.291 17.170 1.00 88.50 286 SER A C 1
ATOM 2055 O O . SER A 1 286 ? -18.348 -4.760 17.128 1.00 88.50 286 SER A O 1
ATOM 2057 N N . PHE A 1 287 ? -16.683 -5.871 16.105 1.00 90.19 287 PHE A N 1
ATOM 2058 C CA . PHE A 1 287 ? -17.298 -5.876 14.786 1.00 90.19 287 PHE A CA 1
ATOM 2059 C C . PHE A 1 287 ? -18.413 -6.923 14.689 1.00 90.19 287 PHE A C 1
ATOM 2061 O O . PHE A 1 287 ? -18.200 -8.118 14.894 1.00 90.19 287 PHE A O 1
ATOM 2068 N N . GLU A 1 288 ? -19.605 -6.472 14.302 1.00 88.31 288 GLU A N 1
ATOM 2069 C CA . GLU A 1 288 ? -20.739 -7.336 13.982 1.00 88.31 288 GLU A CA 1
ATOM 2070 C C . GLU A 1 288 ? -20.897 -7.415 12.453 1.00 88.31 288 GLU A C 1
ATOM 2072 O O . GLU A 1 288 ? -21.257 -6.415 11.824 1.00 88.31 288 GLU A O 1
ATOM 2077 N N . PRO A 1 289 ? -20.638 -8.580 11.823 1.00 86.88 289 PRO A N 1
ATOM 2078 C CA . PRO A 1 289 ? -20.837 -8.743 10.389 1.00 86.88 289 PRO A CA 1
ATOM 2079 C C . PRO A 1 289 ? -22.286 -8.440 9.976 1.00 86.88 289 PRO A C 1
ATOM 2081 O O . PRO A 1 289 ? -23.215 -8.822 10.694 1.00 86.88 289 PRO A O 1
ATOM 2084 N N . PRO A 1 290 ? -22.507 -7.801 8.814 1.00 83.38 290 PRO A N 1
ATOM 2085 C CA . PRO A 1 290 ? -23.855 -7.575 8.301 1.00 83.38 290 PRO A CA 1
ATOM 2086 C C . PRO A 1 290 ? -24.585 -8.906 8.032 1.00 83.38 290 PRO A C 1
ATOM 2088 O O . PRO A 1 290 ? -23.967 -9.869 7.574 1.00 83.38 290 PRO A O 1
ATOM 2091 N N . GLU A 1 291 ? -25.895 -8.945 8.323 1.00 69.62 291 GLU A N 1
ATOM 2092 C CA . GLU A 1 291 ? -26.783 -10.106 8.087 1.00 69.62 291 GLU A CA 1
ATOM 2093 C C . GLU A 1 291 ? -27.019 -10.433 6.602 1.00 69.62 291 GLU A C 1
ATOM 2095 O O . GLU A 1 291 ? -27.171 -9.490 5.786 1.00 69.62 291 GLU A O 1
#

pLDDT: mean 91.36, std 9.71, range [43.03, 98.81]

Foldseek 3Di:
DEEEEEQAQLCPLLLVQCLVQVVLLVVCLVVQQVCLKAKYFYFYQFQLPQFFQDKDDDQQEMETWQPDSNLQVVLPDSRQYYLRHGSVDGPDDNLSRGQQQTFQFATSGDGLPAPPPASIHISPGPDPSSSCSGSSNRHRGGDPQGASLQSVLQNLDPQQCDPPHRHPPNDDLQAAAEYEYADLEAQDVVSPGHPDFLVVSQVSVCVSNVVDLLSYAYEYAYAQLVPVVTPFDVDCDPVNQGGDDYVRSVVNLVVGPNRDYHHSNDSHCNVVSVVSSVSSSVSSVPDDRDD